Protein AF-A0A9N9IPM9-F1 (afdb_monomer_lite)

Foldseek 3Di:
DDDDDDDDDDPDDDDDPPPPPPVVVVVCVVVDDPVNVVVVVVVQVVVQVVVVVVVVVVDPDDDDDQPQDPLLPPPVVLVVVLVVLQVVCVVAVFWDKAWDDDEPVPRRPHTDITTGRDPVLVPDDDDCPVCVVQCVVDPVQQKGWDADPVRDIDIGGRDPPFDPSGVSSCSVPDDPVSSSVRSNVVSVVSVVVRVVVVVDDD

Structure (mmCIF, N/CA/C/O backbone):
data_AF-A0A9N9IPM9-F1
#
_entry.id   AF-A0A9N9IPM9-F1
#
loop_
_atom_site.group_PDB
_atom_site.id
_atom_site.type_symbol
_atom_site.label_atom_id
_atom_site.label_alt_id
_atom_site.label_comp_id
_atom_site.label_asym_id
_atom_site.label_entity_id
_atom_site.label_seq_id
_atom_site.pdbx_PDB_ins_code
_atom_site.Cartn_x
_atom_site.Cartn_y
_atom_site.Cartn_z
_atom_site.occupancy
_atom_site.B_iso_or_equiv
_atom_site.auth_seq_id
_atom_site.auth_comp_id
_atom_site.auth_asym_id
_atom_site.auth_atom_id
_atom_site.pdbx_PDB_model_num
ATOM 1 N N . GLU A 1 1 ? 3.459 -42.873 -63.080 1.00 35.88 1 GLU A N 1
ATOM 2 C CA . GLU A 1 1 ? 4.607 -43.615 -62.518 1.00 35.88 1 GLU A CA 1
ATOM 3 C C . GLU A 1 1 ? 5.281 -42.773 -61.437 1.00 35.88 1 GLU A C 1
ATOM 5 O O . GLU A 1 1 ? 5.552 -41.617 -61.714 1.00 35.88 1 GLU A O 1
ATOM 10 N N . LYS A 1 2 ? 5.462 -43.373 -60.244 1.00 37.53 2 LYS A N 1
ATOM 11 C CA . LYS A 1 2 ? 6.392 -43.099 -59.112 1.00 37.53 2 LYS A CA 1
ATOM 12 C C . LYS A 1 2 ? 6.557 -41.647 -58.604 1.00 37.53 2 LYS A C 1
ATOM 14 O O . LYS A 1 2 ? 7.006 -40.780 -59.331 1.00 37.53 2 LYS A O 1
ATOM 19 N N . LEU A 1 3 ? 6.096 -41.310 -57.390 1.00 32.12 3 LEU A N 1
ATOM 20 C CA . LEU A 1 3 ? 6.590 -41.641 -56.027 1.00 32.12 3 LEU A CA 1
ATOM 21 C C . LEU A 1 3 ? 7.870 -40.893 -55.610 1.00 32.12 3 LEU A C 1
ATOM 23 O O . LEU A 1 3 ? 8.921 -41.071 -56.214 1.00 32.12 3 LEU A O 1
ATOM 27 N N . GLY A 1 4 ? 7.761 -40.163 -54.495 1.00 29.08 4 GLY A N 1
ATOM 28 C CA . GLY A 1 4 ? 8.867 -39.568 -53.743 1.00 29.08 4 GLY A CA 1
ATOM 29 C C . GLY A 1 4 ? 8.379 -38.880 -52.464 1.00 29.08 4 GLY A C 1
ATOM 30 O O . GLY A 1 4 ? 8.384 -37.659 -52.386 1.00 29.08 4 GLY A O 1
ATOM 31 N N . PHE A 1 5 ? 7.904 -39.670 -51.493 1.00 31.02 5 PHE A N 1
ATOM 32 C CA . PHE A 1 5 ? 7.655 -39.239 -50.113 1.00 31.02 5 PHE A CA 1
ATOM 33 C C . PHE A 1 5 ? 8.997 -39.021 -49.399 1.00 31.02 5 PHE A C 1
ATOM 35 O O . PHE A 1 5 ? 9.809 -39.943 -49.337 1.00 31.02 5 PHE A O 1
ATOM 42 N N . GLY A 1 6 ? 9.207 -37.827 -48.846 1.00 29.69 6 GLY A N 1
ATOM 43 C CA . GLY A 1 6 ? 10.252 -37.532 -47.867 1.00 29.69 6 GLY A CA 1
ATOM 44 C C . GLY A 1 6 ? 9.594 -37.206 -46.532 1.00 29.69 6 GLY A C 1
ATOM 45 O O . GLY A 1 6 ? 9.012 -36.141 -46.369 1.00 29.69 6 GLY A O 1
ATOM 46 N N . SER A 1 7 ? 9.626 -38.174 -45.624 1.00 31.80 7 SER A N 1
ATOM 47 C CA . SER A 1 7 ? 9.156 -38.109 -44.242 1.00 31.80 7 SER A CA 1
ATOM 48 C C . SER A 1 7 ? 10.145 -37.337 -43.370 1.00 31.80 7 SER A C 1
ATOM 50 O O . SER A 1 7 ? 11.290 -37.769 -43.236 1.00 31.80 7 SER A O 1
ATOM 52 N N . GLU A 1 8 ? 9.702 -36.259 -42.727 1.00 32.53 8 GLU A N 1
ATOM 53 C CA . GLU A 1 8 ? 10.414 -35.659 -41.598 1.00 32.53 8 GLU A CA 1
ATOM 54 C C . GLU A 1 8 ? 9.662 -36.012 -40.311 1.00 32.53 8 GLU A C 1
ATOM 56 O O . GLU A 1 8 ? 8.503 -35.645 -40.112 1.00 32.53 8 GLU A O 1
ATOM 61 N N . ASN A 1 9 ? 10.318 -36.827 -39.486 1.00 30.70 9 ASN A N 1
ATOM 62 C CA . ASN A 1 9 ? 9.827 -37.299 -38.201 1.00 30.70 9 ASN A CA 1
ATOM 63 C C . ASN A 1 9 ? 9.677 -36.117 -37.236 1.00 30.70 9 ASN A C 1
ATOM 65 O O . ASN A 1 9 ? 10.665 -35.477 -36.881 1.00 30.70 9 ASN A O 1
ATOM 69 N N . GLN A 1 10 ? 8.452 -35.870 -36.770 1.00 30.69 10 GLN A N 1
ATOM 70 C CA . GLN A 1 10 ? 8.227 -35.106 -35.549 1.00 30.69 10 GLN A CA 1
ATOM 71 C C . GLN A 1 10 ? 8.523 -36.015 -34.358 1.00 30.69 10 GLN A C 1
ATOM 73 O O . GLN A 1 10 ? 7.829 -36.999 -34.113 1.00 30.69 10 GLN A O 1
ATOM 78 N N . GLU A 1 11 ? 9.590 -35.697 -33.638 1.00 31.12 11 GLU A N 1
ATOM 79 C CA . GLU A 1 11 ? 9.905 -36.301 -32.352 1.00 31.12 11 GLU A CA 1
ATOM 80 C C . GLU A 1 11 ? 8.969 -35.681 -31.299 1.00 31.12 11 GLU A C 1
ATOM 82 O O . GLU A 1 11 ? 9.218 -34.594 -30.772 1.00 31.12 11 GLU A O 1
ATOM 87 N N . GLU A 1 12 ? 7.835 -36.342 -31.043 1.00 33.81 12 GLU A N 1
ATOM 88 C CA . GLU A 1 12 ? 6.941 -36.030 -29.924 1.00 33.81 12 GLU A CA 1
ATOM 89 C C . GLU A 1 12 ? 7.706 -36.193 -28.603 1.00 33.81 12 GLU A C 1
ATOM 91 O O . GLU A 1 12 ? 7.951 -37.301 -28.121 1.00 33.81 12 GLU A O 1
ATOM 96 N N . LYS A 1 13 ? 8.076 -35.069 -27.981 1.00 33.22 13 LYS A N 1
ATOM 97 C CA . LYS A 1 13 ? 8.445 -35.056 -26.563 1.00 33.22 13 LYS A CA 1
ATOM 98 C C . LYS A 1 13 ? 7.170 -35.152 -25.716 1.00 33.22 13 LYS A C 1
ATOM 100 O O . LYS A 1 13 ? 6.208 -34.438 -25.996 1.00 33.22 13 LYS A O 1
ATOM 105 N N . PRO A 1 14 ? 7.150 -35.984 -24.660 1.00 30.16 14 PRO A N 1
ATOM 106 C CA . PRO A 1 14 ? 5.953 -36.203 -23.864 1.00 30.16 14 PRO A CA 1
ATOM 107 C C . PRO A 1 14 ? 5.589 -34.932 -23.088 1.00 30.16 14 PRO A C 1
ATOM 109 O O . PRO A 1 14 ? 6.370 -34.445 -22.268 1.00 30.16 14 PRO A O 1
ATOM 112 N N . VAL A 1 15 ? 4.384 -34.417 -23.336 1.00 33.56 15 VAL A N 1
ATOM 113 C CA . VAL A 1 15 ? 3.738 -33.380 -22.523 1.00 33.56 15 VAL A CA 1
ATOM 114 C C . VAL A 1 15 ? 3.563 -33.941 -21.111 1.00 33.56 15 VAL A C 1
ATOM 116 O O . VAL A 1 15 ? 2.794 -34.881 -20.894 1.00 33.56 15 VAL A O 1
ATOM 119 N N . LYS A 1 16 ? 4.316 -33.401 -20.145 1.00 37.31 16 LYS A N 1
ATOM 120 C CA . LYS A 1 16 ? 4.120 -33.718 -18.728 1.00 37.31 16 LYS A CA 1
ATOM 121 C C . LYS A 1 16 ? 2.741 -33.217 -18.303 1.00 37.31 16 LYS A C 1
ATOM 123 O O . LYS A 1 16 ? 2.392 -32.063 -18.517 1.00 37.31 16 LYS A O 1
ATOM 128 N N . LYS A 1 17 ? 1.966 -34.118 -17.708 1.00 38.59 17 LYS A N 1
ATOM 129 C CA . LYS A 1 17 ? 0.569 -33.964 -17.279 1.00 38.59 17 LYS A CA 1
ATOM 130 C C . LYS A 1 17 ? 0.369 -33.071 -16.037 1.00 38.59 17 LYS A C 1
ATOM 132 O O . LYS A 1 17 ? -0.634 -33.232 -15.354 1.00 38.59 17 LYS A O 1
ATOM 137 N N . ASP A 1 18 ? 1.266 -32.126 -15.766 1.00 38.25 18 ASP A N 1
ATOM 138 C CA . ASP A 1 18 ? 1.235 -31.342 -14.519 1.00 38.25 18 ASP 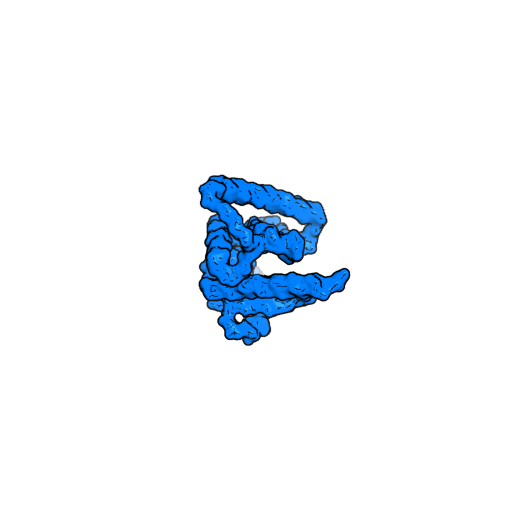A CA 1
ATOM 139 C C . ASP A 1 18 ? 0.740 -29.890 -14.713 1.00 38.25 18 ASP A C 1
ATOM 141 O O . ASP A 1 18 ? 0.552 -29.166 -13.742 1.00 38.25 18 ASP A O 1
ATOM 145 N N . ASP A 1 19 ? 0.438 -29.478 -15.950 1.00 36.31 19 ASP A N 1
ATOM 146 C CA . ASP A 1 19 ? 0.116 -28.085 -16.324 1.00 36.31 19 ASP A CA 1
ATOM 147 C C . ASP A 1 19 ? -1.364 -27.664 -16.157 1.00 36.31 19 ASP A C 1
ATOM 149 O O . ASP A 1 19 ? -1.792 -26.650 -16.710 1.00 36.31 19 ASP A O 1
ATOM 153 N N . ILE A 1 20 ? -2.190 -28.414 -15.417 1.00 34.62 20 ILE A N 1
ATOM 154 C CA . ILE A 1 20 ? -3.642 -28.120 -15.329 1.00 34.62 20 ILE A CA 1
ATOM 155 C C . ILE A 1 20 ? -4.128 -27.811 -13.899 1.00 34.62 20 ILE A C 1
ATOM 157 O O . ILE A 1 20 ? -5.238 -27.315 -13.729 1.00 34.62 20 ILE A O 1
ATOM 161 N N . THR A 1 21 ? -3.310 -27.978 -12.859 1.00 38.69 21 THR A N 1
ATOM 162 C CA . THR A 1 21 ? -3.811 -27.904 -11.468 1.00 38.69 21 THR A CA 1
ATOM 163 C C . THR A 1 21 ? -3.724 -26.515 -10.812 1.00 38.69 21 THR A C 1
ATOM 165 O O . THR A 1 21 ? -4.496 -26.218 -9.907 1.00 38.69 21 THR A O 1
ATOM 168 N N . GLU A 1 22 ? -2.846 -25.617 -11.267 1.00 45.53 22 GLU A N 1
ATOM 169 C CA . GLU A 1 22 ? -2.567 -24.344 -10.560 1.00 45.53 22 GLU A CA 1
ATOM 170 C C . GLU A 1 22 ? -3.542 -23.201 -10.900 1.00 45.53 22 GLU A C 1
ATOM 172 O O . GLU A 1 22 ? -3.744 -22.271 -10.117 1.00 45.53 22 GLU A O 1
ATOM 177 N N . ASN A 1 23 ? -4.224 -23.294 -12.045 1.00 37.66 23 ASN A N 1
ATOM 178 C CA . ASN A 1 23 ? -5.243 -22.321 -12.455 1.00 37.66 23 ASN A CA 1
ATOM 179 C C . ASN A 1 23 ? -6.564 -22.477 -11.666 1.00 37.66 23 ASN A C 1
ATOM 181 O O . ASN A 1 23 ? -7.455 -21.629 -11.766 1.00 37.66 23 ASN A O 1
ATOM 185 N N . GLU A 1 24 ? -6.692 -23.547 -10.872 1.00 39.31 24 GLU A N 1
ATOM 186 C CA . GLU A 1 24 ? -7.796 -23.734 -9.929 1.00 39.31 24 GLU A CA 1
ATOM 187 C C . GLU A 1 24 ? -7.543 -23.050 -8.578 1.00 39.31 24 GLU A C 1
ATOM 189 O O . GLU A 1 24 ? -8.487 -22.530 -7.989 1.00 39.31 24 GLU A O 1
ATOM 194 N N . GLU A 1 25 ? -6.299 -22.925 -8.101 1.00 43.41 25 GLU A N 1
ATOM 195 C CA . GLU A 1 25 ? -6.016 -22.324 -6.783 1.00 43.41 25 GLU A CA 1
ATOM 196 C C . GLU A 1 25 ? -6.313 -20.815 -6.722 1.00 43.41 25 GLU A C 1
ATOM 198 O O . GLU A 1 25 ? -6.831 -20.314 -5.719 1.00 43.41 25 GLU A O 1
ATOM 203 N N . LEU A 1 26 ? -6.068 -20.085 -7.816 1.00 41.56 26 LEU A N 1
ATOM 204 C CA . LEU A 1 26 ? -6.401 -18.658 -7.926 1.00 41.56 26 LEU A CA 1
ATOM 205 C C . LEU A 1 26 ? -7.913 -18.414 -8.067 1.00 41.56 26 LEU A C 1
ATOM 207 O O . LEU A 1 26 ? -8.419 -17.413 -7.556 1.00 41.56 26 LEU A O 1
ATOM 211 N N . LYS A 1 27 ? -8.652 -19.344 -8.690 1.00 36.88 27 LYS A N 1
ATOM 212 C CA . LYS A 1 27 ? -10.127 -19.336 -8.705 1.00 36.88 27 LYS A CA 1
ATOM 213 C C . LYS A 1 27 ? -10.710 -19.751 -7.348 1.00 36.88 27 LYS A C 1
ATOM 215 O O . LYS A 1 27 ? -11.743 -19.230 -6.929 1.00 36.88 27 LYS A O 1
ATOM 220 N N . ASN A 1 28 ? -10.019 -20.613 -6.607 1.00 42.72 28 ASN A N 1
ATOM 221 C CA . ASN A 1 28 ? -10.477 -21.117 -5.315 1.00 42.72 28 ASN A CA 1
ATOM 222 C C . ASN A 1 28 ? -10.441 -20.075 -4.193 1.00 42.72 28 ASN A C 1
ATOM 224 O O . ASN A 1 28 ? -11.244 -20.189 -3.275 1.00 42.72 28 ASN A O 1
ATOM 228 N N . ASN A 1 29 ? -9.636 -19.008 -4.270 1.00 43.16 29 ASN A N 1
ATOM 229 C CA . ASN A 1 29 ? -9.659 -17.946 -3.248 1.00 43.16 29 ASN A CA 1
ATOM 230 C C . ASN A 1 29 ? -10.967 -17.131 -3.215 1.00 43.16 29 ASN A C 1
ATOM 232 O O . ASN A 1 29 ? -11.312 -16.587 -2.168 1.00 43.16 29 ASN A O 1
ATOM 236 N N . GLN A 1 30 ? -11.726 -17.087 -4.315 1.00 44.25 30 GLN A N 1
ATOM 237 C CA . GLN A 1 30 ? -13.079 -16.509 -4.347 1.00 44.25 30 GLN A CA 1
ATOM 238 C C . GLN A 1 30 ? -14.174 -17.535 -3.989 1.00 44.25 30 GLN A C 1
ATOM 240 O O . GLN A 1 30 ? -15.340 -17.167 -3.858 1.00 44.25 30 GLN A O 1
ATOM 245 N N . THR A 1 31 ? -13.799 -18.804 -3.781 1.00 42.00 31 THR A N 1
ATOM 246 C CA . THR A 1 31 ? -14.714 -19.953 -3.648 1.00 42.00 31 THR A CA 1
ATOM 247 C C . THR A 1 31 ? -14.454 -20.779 -2.379 1.00 42.00 31 THR A C 1
ATOM 249 O O . THR A 1 31 ? -14.887 -21.923 -2.283 1.00 42.00 31 THR A O 1
ATOM 252 N N . LEU A 1 32 ? -13.752 -20.222 -1.384 1.00 50.34 32 LEU A N 1
ATOM 253 C CA . LEU A 1 32 ? -13.444 -20.943 -0.146 1.00 50.34 32 LEU A CA 1
ATOM 254 C C . LEU A 1 32 ? -14.702 -21.165 0.695 1.00 50.34 32 LEU A C 1
ATOM 256 O O . LEU A 1 32 ? -15.414 -20.219 1.081 1.00 50.34 32 LEU A O 1
ATOM 260 N N . THR A 1 33 ? -14.917 -22.419 1.072 1.00 66.00 33 THR A N 1
ATOM 261 C CA . THR A 1 33 ? -15.913 -22.786 2.075 1.00 66.00 33 THR A CA 1
ATOM 262 C C . THR A 1 33 ? -15.566 -22.149 3.425 1.00 66.00 33 THR A C 1
ATOM 264 O O . THR A 1 33 ? -14.419 -21.780 3.703 1.00 66.00 33 THR A O 1
ATOM 267 N N . SER A 1 34 ? -16.565 -21.988 4.294 1.00 49.38 34 SER A N 1
ATOM 268 C CA . SER A 1 34 ? -16.356 -21.399 5.624 1.00 49.38 34 SER A CA 1
ATOM 269 C C . SER A 1 34 ? -15.316 -22.168 6.453 1.00 49.38 34 SER A C 1
ATOM 271 O O . SER A 1 34 ? -14.564 -21.544 7.199 1.00 49.38 34 SER A O 1
ATOM 273 N N . SER A 1 35 ? -15.211 -23.492 6.276 1.00 50.94 35 SER A N 1
ATOM 274 C CA . SER A 1 35 ? -14.221 -24.314 6.982 1.00 50.94 35 SER A CA 1
ATOM 275 C C . SER A 1 35 ? -12.797 -24.074 6.489 1.00 50.94 35 SER A C 1
ATOM 277 O O . SER A 1 35 ? -11.888 -23.973 7.303 1.00 50.94 35 SER A O 1
ATOM 279 N N . GLU A 1 36 ? -12.582 -23.914 5.182 1.00 56.00 36 GLU A N 1
ATOM 280 C CA . GLU A 1 36 ? -11.245 -23.643 4.631 1.00 56.00 36 GLU A CA 1
ATOM 281 C C . GLU A 1 36 ? -10.747 -22.251 5.026 1.00 56.00 36 GLU A C 1
ATOM 283 O O . GLU A 1 36 ? -9.567 -22.073 5.337 1.00 56.00 36 GLU A O 1
ATOM 288 N N . ARG A 1 37 ? -11.657 -21.270 5.098 1.00 54.50 37 ARG A N 1
ATOM 289 C CA . ARG A 1 37 ? -11.356 -19.951 5.673 1.00 54.50 37 ARG A CA 1
ATOM 290 C C . ARG A 1 37 ? -10.955 -20.059 7.142 1.00 54.50 37 ARG A C 1
ATOM 292 O O . ARG A 1 37 ? -9.960 -19.459 7.533 1.00 54.50 37 ARG A O 1
ATOM 299 N N . GLN A 1 38 ? -11.663 -20.857 7.940 1.00 49.75 38 GLN A N 1
ATOM 300 C CA . GLN A 1 38 ? -11.318 -21.087 9.348 1.00 49.75 38 GLN A CA 1
ATOM 301 C C . GLN A 1 38 ? -9.973 -21.792 9.529 1.00 49.75 38 GLN A C 1
ATOM 303 O O . GLN A 1 38 ? -9.184 -21.369 10.369 1.00 49.75 38 GLN A O 1
ATOM 308 N N . THR A 1 39 ? -9.668 -22.809 8.725 1.00 56.47 39 THR A N 1
ATOM 309 C CA . THR A 1 39 ? -8.365 -23.486 8.777 1.00 56.47 39 THR A CA 1
ATOM 310 C C . THR A 1 39 ? -7.226 -22.529 8.441 1.00 56.47 39 THR A C 1
ATOM 312 O O . THR A 1 39 ? -6.201 -22.530 9.120 1.00 56.47 39 THR A O 1
ATOM 315 N N . ARG A 1 40 ? -7.410 -21.660 7.442 1.00 61.56 40 ARG A N 1
ATOM 316 C CA . ARG A 1 40 ? -6.410 -20.643 7.088 1.00 61.56 40 ARG A CA 1
ATOM 317 C C . ARG A 1 40 ? -6.254 -19.575 8.168 1.00 61.56 40 ARG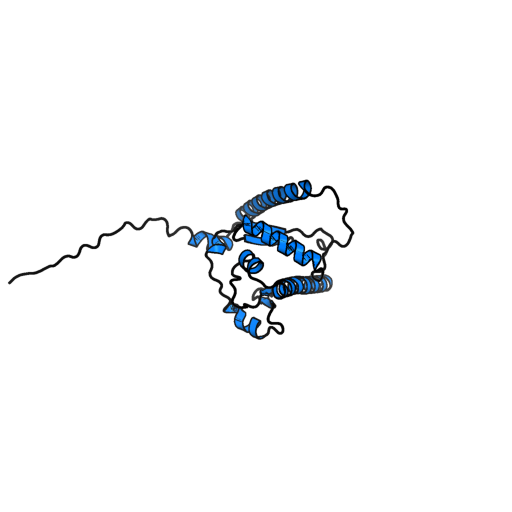 A C 1
ATOM 319 O O . ARG A 1 40 ? -5.126 -19.235 8.506 1.00 61.56 40 ARG A O 1
ATOM 326 N N . LEU A 1 41 ? -7.352 -19.108 8.764 1.00 50.56 41 LEU A N 1
ATOM 327 C CA . LEU A 1 41 ? -7.307 -18.199 9.916 1.00 50.56 41 LEU A CA 1
ATOM 328 C C . LEU A 1 41 ? -6.557 -18.828 11.095 1.00 50.56 41 LEU A C 1
ATOM 330 O O . LEU A 1 41 ? -5.732 -18.170 11.717 1.00 50.56 41 LEU A O 1
ATOM 334 N N . GLN A 1 42 ? -6.775 -20.117 11.359 1.00 54.53 42 GLN A N 1
ATOM 335 C CA . GLN A 1 42 ? -6.090 -20.837 12.429 1.00 54.53 42 GLN A CA 1
ATOM 336 C C . GLN A 1 42 ? -4.588 -20.997 12.155 1.00 54.53 42 GLN A C 1
ATOM 338 O O . GLN A 1 42 ? -3.773 -20.812 13.056 1.00 54.53 42 GLN A O 1
ATOM 343 N N . GLN A 1 43 ? -4.203 -21.283 10.909 1.00 52.47 43 GLN A N 1
ATOM 344 C CA . GLN A 1 43 ? -2.796 -21.322 10.498 1.00 52.47 43 GLN A CA 1
ATOM 345 C C . GLN A 1 43 ? -2.130 -19.942 10.582 1.00 52.47 43 GLN A C 1
ATOM 347 O O . GLN A 1 43 ? -0.969 -19.843 10.975 1.00 52.47 43 GLN A O 1
ATOM 352 N N . ASN A 1 44 ? -2.853 -18.873 10.242 1.00 51.09 44 ASN A N 1
ATOM 353 C CA . ASN A 1 44 ? -2.359 -17.504 10.374 1.00 51.09 44 ASN A CA 1
ATOM 354 C C . ASN A 1 44 ? -2.214 -17.100 11.847 1.00 51.09 44 ASN A C 1
ATOM 356 O O . ASN A 1 44 ? -1.207 -16.496 12.203 1.00 51.09 44 ASN A O 1
ATOM 360 N N . GLN A 1 45 ? -3.140 -17.518 12.714 1.00 53.09 45 GLN A N 1
ATOM 361 C CA . GLN A 1 45 ? -3.033 -17.309 14.159 1.00 53.09 45 GLN A CA 1
ATOM 362 C C . GLN A 1 45 ? -1.793 -18.004 14.739 1.00 53.09 45 GLN A C 1
ATOM 364 O O . GLN A 1 45 ? -1.029 -17.396 15.475 1.00 53.09 45 GLN A O 1
ATOM 369 N N . GLN A 1 46 ? -1.515 -19.245 14.332 1.00 56.62 46 GLN A N 1
ATOM 370 C CA . GLN A 1 46 ? -0.309 -19.955 14.777 1.00 56.62 46 GLN A CA 1
ATOM 371 C C . GLN A 1 46 ? 0.992 -19.267 14.341 1.00 56.62 46 GLN A C 1
ATOM 373 O O . GLN A 1 46 ? 2.003 -19.367 15.036 1.00 56.62 46 GLN A O 1
ATOM 378 N N . LYS A 1 47 ? 0.990 -18.583 13.192 1.00 55.34 47 LYS A N 1
ATOM 379 C CA . LYS A 1 47 ? 2.137 -17.791 12.722 1.00 55.34 47 LYS A CA 1
ATOM 380 C C . LYS A 1 47 ? 2.268 -16.477 13.489 1.00 55.34 47 LYS A C 1
ATOM 382 O O . LYS A 1 47 ? 3.386 -16.083 13.802 1.00 55.34 47 LYS A O 1
ATOM 387 N N . LEU A 1 48 ? 1.148 -15.838 13.826 1.00 45.31 48 LEU A N 1
ATOM 388 C CA . LEU A 1 48 ? 1.129 -14.655 14.685 1.00 45.31 48 LEU A CA 1
ATOM 389 C C . LEU A 1 48 ? 1.728 -14.940 16.057 1.00 45.31 48 LEU A C 1
ATOM 391 O O . LEU A 1 48 ? 2.619 -14.216 16.492 1.00 45.31 48 LEU A O 1
ATOM 395 N N . ASP A 1 49 ? 1.311 -16.035 16.687 1.00 58.53 49 ASP A N 1
ATOM 396 C CA . ASP A 1 49 ? 1.802 -16.421 18.010 1.00 58.53 49 ASP A CA 1
ATOM 397 C C . ASP A 1 49 ? 3.332 -16.643 17.993 1.00 58.53 49 ASP A C 1
ATOM 399 O O . ASP A 1 49 ? 4.036 -16.309 18.949 1.00 58.53 49 ASP A O 1
ATOM 403 N N . GLN A 1 50 ? 3.876 -17.143 16.875 1.00 50.44 50 GLN A N 1
ATOM 404 C CA . GLN A 1 50 ? 5.323 -17.292 16.675 1.00 50.44 50 GLN A CA 1
ATOM 405 C C . GLN A 1 50 ? 6.035 -15.940 16.535 1.00 50.44 50 GLN A C 1
ATOM 407 O O . GLN A 1 50 ? 7.064 -15.730 17.176 1.00 50.44 50 GLN A O 1
ATOM 412 N N . ILE A 1 51 ? 5.487 -15.007 15.751 1.00 46.38 51 ILE A N 1
ATOM 413 C CA . ILE A 1 51 ? 6.049 -13.655 15.578 1.00 46.38 51 ILE A CA 1
ATOM 414 C C . ILE A 1 51 ? 6.020 -12.885 16.905 1.00 46.38 51 ILE A C 1
ATOM 416 O O . ILE A 1 51 ? 7.012 -12.272 17.297 1.00 46.38 51 ILE A O 1
ATOM 420 N N . GLN A 1 52 ? 4.920 -12.979 17.650 1.00 47.53 52 GLN A N 1
ATOM 421 C CA . GLN A 1 52 ? 4.752 -12.301 18.933 1.00 47.53 52 GLN A CA 1
ATOM 422 C C . GLN A 1 52 ? 5.680 -12.887 20.008 1.00 47.53 52 GLN A C 1
ATOM 424 O O . GLN A 1 52 ? 6.271 -12.148 20.794 1.00 47.53 52 GLN A O 1
ATOM 429 N N . SER A 1 53 ? 5.914 -14.205 19.988 1.00 47.12 53 SER A N 1
ATOM 430 C CA . SER A 1 53 ? 6.945 -14.840 20.818 1.00 47.12 53 SER A CA 1
ATOM 431 C C . SER A 1 53 ? 8.356 -14.341 20.486 1.00 47.12 53 SER A C 1
ATOM 433 O O . SER A 1 53 ? 9.184 -14.219 21.390 1.00 47.12 53 SER A O 1
ATOM 435 N N . ILE A 1 54 ? 8.650 -14.056 19.214 1.00 47.03 54 ILE A N 1
ATOM 436 C CA . ILE A 1 54 ? 9.941 -13.494 18.795 1.00 47.03 54 ILE A CA 1
ATOM 437 C C . ILE A 1 54 ? 10.076 -12.048 19.289 1.00 47.03 54 ILE A C 1
ATOM 439 O O . ILE A 1 54 ? 11.133 -11.682 19.806 1.00 47.03 54 ILE A O 1
ATOM 443 N N . PHE A 1 55 ? 9.013 -11.249 19.196 1.00 42.31 55 PHE A N 1
ATOM 444 C CA . PHE A 1 55 ? 9.000 -9.853 19.639 1.00 42.31 55 PHE A CA 1
ATOM 445 C C . PHE A 1 55 ? 9.163 -9.722 21.164 1.00 42.31 55 PHE A C 1
ATOM 447 O O . PHE A 1 55 ? 10.069 -9.038 21.639 1.00 42.31 55 PHE A O 1
ATOM 454 N N . ASN A 1 56 ? 8.405 -10.504 21.937 1.00 47.22 56 ASN A N 1
ATOM 455 C CA . ASN A 1 56 ? 8.488 -10.532 23.403 1.00 47.22 56 ASN A CA 1
ATOM 456 C C . ASN A 1 56 ? 9.847 -11.032 23.923 1.00 47.22 56 ASN A C 1
ATOM 458 O O . ASN A 1 56 ? 10.237 -10.715 25.043 1.00 47.22 56 ASN A O 1
ATOM 462 N N . SER A 1 57 ? 10.591 -11.800 23.118 1.00 44.91 57 SER A N 1
ATOM 463 C CA . SER A 1 57 ? 11.951 -12.222 23.477 1.00 44.91 57 SER A CA 1
ATOM 464 C C . SER A 1 57 ? 12.999 -11.110 23.317 1.00 44.91 57 SER A C 1
ATOM 466 O O . SER A 1 57 ? 14.088 -11.217 23.880 1.00 44.91 57 SER A O 1
ATOM 468 N N . LYS A 1 58 ? 12.682 -10.044 22.566 1.00 49.09 58 LYS A N 1
ATOM 469 C CA . LYS A 1 58 ? 13.581 -8.913 22.282 1.00 49.09 58 LYS A CA 1
ATOM 470 C C . LYS A 1 58 ? 13.269 -7.662 23.109 1.00 49.09 58 LYS A C 1
ATOM 472 O O . LYS A 1 58 ? 14.175 -6.859 23.316 1.00 49.09 58 LYS A O 1
ATOM 477 N N . ASP A 1 59 ? 12.055 -7.535 23.643 1.00 44.09 59 ASP A N 1
ATOM 478 C CA . ASP A 1 59 ? 11.642 -6.413 24.491 1.00 44.09 59 ASP A CA 1
ATOM 479 C C . ASP A 1 59 ? 11.785 -6.727 25.987 1.00 44.09 59 ASP A C 1
ATOM 481 O O . ASP A 1 59 ? 10.831 -6.939 26.734 1.00 44.09 59 ASP A O 1
ATOM 485 N N . THR A 1 60 ? 13.027 -6.716 26.468 1.00 43.19 60 THR A N 1
ATOM 486 C CA . THR A 1 60 ? 13.265 -6.283 27.848 1.00 43.19 60 THR A CA 1
ATOM 487 C C . THR A 1 60 ? 13.766 -4.848 27.765 1.00 43.19 60 THR A C 1
ATOM 489 O O . THR A 1 60 ? 14.920 -4.624 27.415 1.00 43.19 60 THR A O 1
ATOM 492 N N . GLN A 1 61 ? 12.886 -3.912 28.134 1.00 43.16 61 GLN A N 1
ATOM 493 C CA . GLN A 1 61 ? 13.093 -2.467 28.327 1.00 43.16 61 GLN A CA 1
ATOM 494 C C . GLN A 1 61 ? 12.574 -1.522 27.228 1.00 43.16 61 GLN A C 1
ATOM 496 O O . GLN A 1 61 ? 13.357 -0.824 26.585 1.00 43.16 61 GLN A O 1
ATOM 501 N N . GLN A 1 62 ? 11.249 -1.345 27.173 1.00 37.44 62 GLN A N 1
ATOM 502 C CA . GLN A 1 62 ? 10.631 -0.009 27.165 1.00 37.44 62 GLN A CA 1
ATOM 503 C C . GLN A 1 62 ? 9.134 -0.067 27.517 1.00 37.44 62 GLN A C 1
ATOM 505 O O . GLN A 1 62 ? 8.422 -0.975 27.108 1.00 37.44 62 GLN A O 1
ATOM 510 N N . GLN A 1 63 ? 8.675 0.875 28.352 1.00 33.56 63 GLN A N 1
ATOM 511 C CA . GLN A 1 63 ? 7.277 0.985 28.790 1.00 33.56 63 GLN A CA 1
ATOM 512 C C . GLN A 1 63 ? 6.414 1.754 27.775 1.00 33.56 63 GLN A C 1
ATOM 514 O O . GLN A 1 63 ? 6.915 2.703 27.168 1.00 33.56 63 GLN A O 1
ATOM 519 N N . PRO A 1 64 ? 5.114 1.422 27.643 1.00 40.16 64 PRO A N 1
ATOM 520 C CA . PRO A 1 64 ? 4.230 2.042 26.666 1.00 40.16 64 PRO A CA 1
ATOM 521 C C . PRO A 1 64 ? 3.705 3.389 27.179 1.00 40.16 64 PRO A C 1
ATOM 523 O O . PRO A 1 64 ? 3.040 3.476 28.213 1.00 40.16 64 PRO A O 1
ATOM 526 N N . THR A 1 65 ? 3.987 4.467 26.450 1.00 37.56 65 THR A N 1
ATOM 527 C CA . THR A 1 65 ? 3.298 5.747 26.642 1.00 37.56 65 THR A CA 1
ATOM 528 C C . THR A 1 65 ? 1.981 5.724 25.877 1.00 37.56 65 THR A C 1
ATOM 530 O O . THR A 1 65 ? 1.989 5.672 24.650 1.00 37.56 65 THR A O 1
ATOM 533 N N . ASN A 1 66 ? 0.873 5.784 26.618 1.00 34.84 66 ASN A N 1
ATOM 534 C CA . ASN A 1 66 ? -0.504 5.885 26.131 1.00 34.84 66 ASN A CA 1
ATOM 535 C C . ASN A 1 66 ? -0.660 6.935 25.017 1.00 34.84 66 ASN A C 1
ATOM 537 O O . ASN A 1 66 ? -0.707 8.127 25.309 1.00 34.84 66 ASN A O 1
ATOM 541 N N . ASN A 1 67 ? -0.739 6.460 23.772 1.00 36.38 67 ASN A N 1
ATOM 542 C CA . ASN A 1 67 ? -1.334 7.077 22.579 1.00 36.38 67 ASN A CA 1
ATOM 543 C C . ASN A 1 67 ? -1.384 5.965 21.510 1.00 36.38 67 ASN A C 1
ATOM 545 O O . ASN A 1 67 ? -0.595 5.949 20.570 1.00 36.38 67 ASN A O 1
ATOM 549 N N . ASN A 1 68 ? -2.252 4.969 21.716 1.00 46.72 68 ASN A N 1
ATOM 550 C CA . ASN A 1 68 ? -2.155 3.659 21.051 1.00 46.72 68 ASN A CA 1
ATOM 551 C C . ASN A 1 68 ? -2.652 3.599 19.600 1.00 46.72 68 ASN A C 1
ATOM 553 O O . ASN A 1 68 ? -2.621 2.531 18.997 1.00 46.72 68 ASN A O 1
ATOM 557 N N . PHE A 1 69 ? -3.001 4.738 18.997 1.00 43.38 69 PHE A N 1
ATOM 558 C CA . PHE A 1 69 ? -3.024 4.846 17.546 1.00 43.38 69 PHE A CA 1
ATOM 559 C C . PHE A 1 69 ? -1.873 5.752 17.104 1.00 43.38 69 PHE A C 1
ATOM 561 O O . PHE A 1 69 ? -1.940 6.965 17.339 1.00 43.38 69 PHE A O 1
ATOM 568 N N . PRO A 1 70 ? -0.814 5.221 16.462 1.00 48.62 70 PRO A N 1
ATOM 569 C CA . PRO A 1 70 ? 0.136 6.070 15.774 1.00 48.62 70 PRO A CA 1
ATOM 570 C C . PRO A 1 70 ? -0.655 6.782 14.683 1.00 48.62 70 PRO A C 1
ATOM 572 O O . PRO A 1 70 ? -1.022 6.197 13.663 1.00 48.62 70 PRO A O 1
ATOM 575 N N . THR A 1 71 ? -0.989 8.051 14.917 1.00 47.47 71 THR A N 1
ATOM 576 C CA . THR A 1 71 ? -1.491 8.907 13.845 1.00 47.47 71 THR A CA 1
ATOM 577 C C . THR A 1 71 ? -0.512 8.739 12.697 1.00 47.47 71 THR A C 1
ATOM 579 O O . THR A 1 71 ? 0.687 8.882 12.892 1.00 47.47 71 THR A O 1
ATOM 582 N N . VAL A 1 72 ? -0.983 8.415 11.493 1.00 53.72 72 VAL A N 1
ATOM 583 C CA . VAL A 1 72 ? -0.104 8.055 10.358 1.00 53.72 72 VAL A CA 1
ATOM 584 C C . VAL A 1 72 ? 0.756 9.245 9.866 1.00 53.72 72 VAL A C 1
ATOM 586 O O . VAL A 1 72 ? 1.497 9.175 8.891 1.00 53.72 72 VAL A O 1
ATOM 589 N N . LYS A 1 73 ? 0.690 10.366 10.592 1.00 55.75 73 LYS A N 1
ATOM 590 C CA . LYS A 1 73 ? 1.588 11.522 10.545 1.00 55.75 73 LYS A CA 1
ATOM 591 C C . LYS A 1 73 ? 2.869 11.321 11.373 1.00 55.75 73 LYS A C 1
ATOM 593 O O . LYS A 1 73 ? 3.802 12.111 11.224 1.00 55.75 73 LYS A O 1
ATOM 598 N N . ASP A 1 74 ? 2.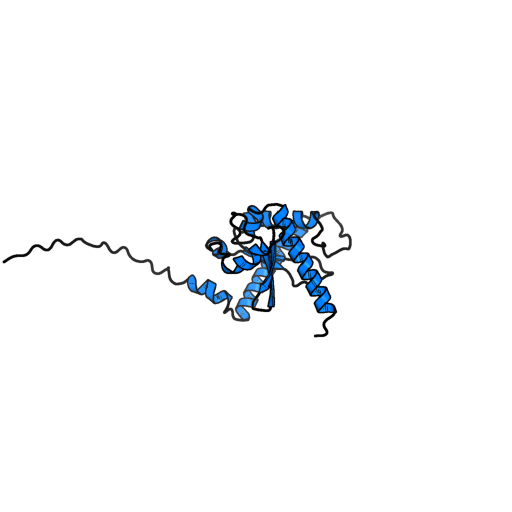939 10.288 12.210 1.00 72.00 74 ASP A N 1
ATOM 599 C CA . ASP A 1 74 ? 4.127 9.912 12.962 1.00 72.00 74 ASP A CA 1
ATOM 600 C C . ASP A 1 74 ? 5.167 9.288 12.024 1.00 72.00 74 ASP A C 1
ATOM 602 O O . ASP A 1 74 ? 5.072 8.145 11.569 1.00 72.00 74 ASP A O 1
ATOM 606 N N . LYS A 1 75 ? 6.199 10.082 11.734 1.00 74.19 75 LYS A N 1
ATOM 607 C CA . LYS A 1 75 ? 7.323 9.674 10.891 1.00 74.19 75 LYS A CA 1
ATOM 608 C C . LYS A 1 75 ? 8.102 8.502 11.489 1.00 74.19 75 LYS A C 1
ATOM 610 O O . LYS A 1 75 ? 8.696 7.745 10.723 1.00 74.19 75 LYS A O 1
ATOM 615 N N . ASN A 1 76 ? 8.112 8.351 12.815 1.00 81.94 76 ASN A N 1
ATOM 616 C CA . ASN A 1 76 ? 8.788 7.232 13.463 1.00 81.94 76 ASN A CA 1
ATOM 617 C C . ASN A 1 76 ? 8.020 5.937 13.213 1.00 81.94 76 ASN A C 1
ATOM 619 O O . ASN A 1 76 ? 8.628 4.969 12.767 1.00 81.94 76 ASN A O 1
ATOM 623 N N . PHE A 1 77 ? 6.694 5.948 13.383 1.00 84.12 77 PHE A N 1
ATOM 624 C CA . PHE A 1 77 ? 5.852 4.803 13.039 1.00 84.12 77 PHE A CA 1
ATOM 625 C C . PHE A 1 77 ? 6.031 4.373 11.578 1.00 84.12 77 PHE A C 1
ATOM 627 O O . PHE A 1 77 ? 6.333 3.213 11.316 1.00 84.12 77 PHE A O 1
ATOM 634 N N . LEU A 1 78 ? 5.913 5.303 10.622 1.00 86.75 78 LEU A N 1
ATOM 635 C CA . LEU A 1 78 ? 6.038 4.979 9.194 1.00 86.75 78 LEU A CA 1
ATOM 636 C C . LEU A 1 78 ? 7.399 4.391 8.827 1.00 86.75 78 LEU A C 1
ATOM 638 O O . LEU A 1 78 ? 7.484 3.557 7.923 1.00 86.75 78 LEU A O 1
ATOM 642 N N . ARG A 1 79 ? 8.457 4.835 9.509 1.00 88.62 79 ARG A N 1
ATOM 643 C CA . ARG A 1 79 ? 9.797 4.284 9.346 1.00 88.62 79 ARG A CA 1
ATOM 644 C C . ARG A 1 79 ? 9.880 2.871 9.919 1.00 88.62 79 ARG A C 1
ATOM 646 O O . ARG A 1 79 ? 10.251 1.970 9.179 1.00 88.62 79 ARG A O 1
ATOM 653 N N . THR A 1 80 ? 9.495 2.674 11.179 1.00 89.62 80 THR A N 1
ATOM 654 C CA . THR A 1 80 ? 9.515 1.355 11.833 1.00 89.62 80 THR A CA 1
ATOM 655 C C . THR A 1 80 ? 8.679 0.342 11.058 1.00 89.62 80 THR A C 1
ATOM 657 O O . THR A 1 80 ? 9.130 -0.767 10.800 1.00 89.62 80 THR A O 1
ATOM 660 N N . PHE A 1 81 ? 7.493 0.742 10.601 1.00 89.88 81 PHE A N 1
ATOM 661 C CA . PHE A 1 81 ? 6.625 -0.113 9.805 1.00 89.88 81 PHE A CA 1
ATOM 662 C C . PHE A 1 81 ? 7.254 -0.495 8.459 1.00 89.88 81 PHE A C 1
ATOM 664 O O . PHE A 1 81 ? 7.171 -1.649 8.038 1.00 89.88 81 PHE A O 1
ATOM 671 N N . ARG A 1 82 ? 7.936 0.448 7.793 1.00 92.38 82 ARG A N 1
ATOM 672 C CA . ARG A 1 82 ? 8.693 0.148 6.570 1.00 92.38 82 ARG A CA 1
ATOM 673 C C . ARG A 1 82 ? 9.818 -0.843 6.835 1.00 92.38 82 ARG A C 1
ATOM 675 O O . ARG A 1 82 ? 10.003 -1.768 6.048 1.00 92.38 82 ARG A O 1
ATOM 682 N N . ASP A 1 83 ? 10.566 -0.622 7.910 1.00 91.00 83 ASP A N 1
ATOM 683 C CA . ASP A 1 83 ? 11.703 -1.454 8.294 1.00 91.00 83 ASP A CA 1
ATOM 684 C C . ASP A 1 83 ? 11.241 -2.890 8.600 1.00 91.00 83 ASP A C 1
ATOM 686 O O . ASP A 1 83 ? 11.868 -3.837 8.127 1.00 91.00 83 ASP A O 1
ATOM 690 N N . GLU A 1 84 ? 10.090 -3.059 9.257 1.00 90.88 84 GLU A N 1
ATOM 691 C CA . GLU A 1 84 ? 9.496 -4.372 9.539 1.00 90.88 84 GLU A CA 1
ATOM 692 C C . GLU A 1 84 ? 9.073 -5.110 8.257 1.00 90.88 84 GLU A C 1
ATOM 694 O O . GLU A 1 84 ? 9.425 -6.273 8.045 1.00 90.88 84 GLU A O 1
ATOM 699 N N . LEU A 1 85 ? 8.385 -4.422 7.337 1.00 92.44 85 LEU A N 1
ATOM 700 C CA . LEU A 1 85 ? 7.981 -5.008 6.052 1.00 92.44 85 LEU A CA 1
ATOM 701 C C . LEU A 1 85 ? 9.183 -5.342 5.153 1.00 92.44 85 LEU A C 1
ATOM 703 O O . LEU A 1 85 ? 9.168 -6.348 4.434 1.00 92.44 85 LEU A O 1
ATOM 707 N N . ASN A 1 86 ? 10.240 -4.530 5.201 1.00 90.25 86 ASN A N 1
ATOM 708 C CA . ASN A 1 86 ? 11.506 -4.818 4.529 1.00 90.25 86 ASN A CA 1
ATOM 709 C C . ASN A 1 86 ? 12.205 -6.037 5.141 1.00 90.25 86 ASN A C 1
ATOM 711 O O . ASN A 1 86 ? 12.657 -6.906 4.397 1.00 90.25 86 ASN A O 1
ATOM 715 N N . GLY A 1 87 ? 12.257 -6.133 6.472 1.00 90.31 87 GLY A N 1
ATOM 716 C CA . GLY A 1 87 ? 12.822 -7.284 7.177 1.00 90.31 87 GLY A CA 1
ATOM 717 C C . GLY A 1 87 ? 12.116 -8.583 6.795 1.00 90.31 87 GLY A C 1
ATOM 718 O O . GLY A 1 87 ? 12.761 -9.537 6.362 1.00 90.31 87 GLY A O 1
ATOM 719 N N . ALA A 1 88 ? 10.783 -8.584 6.827 1.00 88.69 88 ALA A N 1
ATOM 720 C CA . ALA A 1 88 ? 9.978 -9.736 6.430 1.00 88.69 88 ALA A CA 1
ATOM 721 C C . ALA A 1 88 ? 10.161 -10.133 4.955 1.00 88.69 88 ALA A C 1
ATOM 723 O O . ALA A 1 88 ? 10.036 -11.305 4.602 1.00 88.69 88 ALA A O 1
ATOM 724 N N . SER A 1 89 ? 10.495 -9.176 4.083 1.00 87.44 89 SER A N 1
ATOM 725 C CA . SER A 1 89 ? 10.717 -9.433 2.654 1.00 87.44 89 SER A CA 1
ATOM 726 C C . SER A 1 89 ? 11.947 -10.303 2.369 1.00 87.44 89 SER A C 1
ATOM 728 O O . SER A 1 89 ? 12.056 -10.848 1.270 1.00 87.44 89 SER A O 1
ATOM 730 N N . ALA A 1 90 ? 12.860 -10.454 3.335 1.00 84.19 90 ALA A N 1
ATOM 731 C CA . ALA A 1 90 ? 13.981 -11.387 3.234 1.00 84.19 90 ALA A CA 1
ATOM 732 C C . ALA A 1 90 ? 13.535 -12.857 3.349 1.00 84.19 90 ALA A C 1
ATOM 734 O O . ALA A 1 90 ? 14.146 -13.733 2.738 1.00 84.19 90 ALA A O 1
ATOM 735 N N . GLU A 1 91 ? 12.463 -13.123 4.098 1.00 85.88 91 GLU A N 1
ATOM 736 C CA . GLU A 1 91 ? 11.925 -14.469 4.334 1.00 85.88 91 GLU A CA 1
ATOM 737 C C . GLU A 1 91 ? 10.736 -14.783 3.415 1.00 85.88 91 GLU A C 1
ATOM 739 O O . GLU A 1 91 ? 10.592 -15.902 2.918 1.00 85.88 91 GLU A O 1
ATOM 744 N N . PHE A 1 92 ? 9.903 -13.777 3.141 1.00 86.38 92 PHE A N 1
ATOM 745 C CA . PHE A 1 92 ? 8.703 -13.885 2.320 1.00 86.38 92 PHE A CA 1
ATOM 746 C C . PHE A 1 92 ? 8.825 -12.962 1.098 1.00 86.38 92 PHE A C 1
ATOM 748 O O . PHE A 1 92 ? 8.509 -11.774 1.183 1.00 86.38 92 PHE A O 1
ATOM 755 N N . PRO A 1 93 ? 9.260 -13.474 -0.071 1.00 86.88 93 PRO A N 1
ATOM 756 C CA . PRO A 1 93 ? 9.502 -12.639 -1.251 1.00 86.88 93 PRO A CA 1
ATOM 757 C C . PRO A 1 93 ? 8.228 -12.001 -1.826 1.00 86.88 93 PRO A C 1
ATOM 759 O O . PRO A 1 93 ? 8.314 -11.032 -2.582 1.00 86.88 93 PRO A O 1
ATOM 762 N N . ALA A 1 94 ? 7.056 -12.545 -1.485 1.00 91.56 94 ALA A N 1
ATOM 763 C CA . ALA A 1 94 ? 5.768 -11.914 -1.714 1.00 91.56 94 ALA A CA 1
ATOM 764 C C . ALA A 1 94 ? 4.739 -12.404 -0.684 1.00 91.56 94 ALA A C 1
ATOM 766 O O . ALA A 1 94 ? 4.697 -13.587 -0.345 1.00 91.56 94 ALA A O 1
ATOM 767 N N . TYR A 1 95 ? 3.901 -11.496 -0.193 1.00 90.12 95 TYR A N 1
ATOM 768 C CA . TYR A 1 95 ? 2.901 -11.785 0.831 1.00 90.12 95 TYR A CA 1
ATOM 769 C C . TYR A 1 95 ? 1.694 -10.852 0.721 1.00 90.12 95 TYR A C 1
ATOM 771 O O . TYR A 1 95 ? 1.778 -9.764 0.146 1.00 90.12 95 TYR A O 1
ATOM 779 N N . PHE A 1 96 ? 0.574 -11.283 1.296 1.00 89.81 96 PHE A N 1
ATOM 780 C CA . PHE A 1 96 ? -0.520 -10.389 1.654 1.00 89.81 96 PHE A CA 1
ATOM 781 C C . PHE A 1 96 ? -0.238 -9.761 3.015 1.00 89.81 96 PHE A C 1
ATOM 783 O O . PHE A 1 96 ? 0.336 -10.402 3.894 1.00 89.81 96 PHE A O 1
ATOM 790 N N . TRP A 1 97 ? -0.648 -8.509 3.167 1.00 92.38 97 TRP A N 1
ATOM 791 C CA . TRP A 1 97 ? -0.660 -7.804 4.438 1.00 92.38 97 TRP A CA 1
ATOM 792 C C . TRP A 1 97 ? -2.119 -7.632 4.853 1.00 92.38 97 TRP A C 1
ATOM 794 O O . TRP A 1 97 ? -2.912 -7.094 4.079 1.00 92.38 97 TRP A O 1
ATOM 804 N N . GLU A 1 98 ? -2.474 -8.111 6.041 1.00 89.25 98 GLU A N 1
ATOM 805 C CA . GLU A 1 98 ? -3.813 -7.947 6.609 1.00 89.25 98 GLU A CA 1
ATOM 806 C C . GLU A 1 98 ? -3.679 -7.367 8.016 1.00 89.25 98 GLU A C 1
ATOM 808 O O . GLU A 1 98 ? -2.793 -7.764 8.769 1.00 89.25 98 GLU A O 1
ATOM 813 N N . CYS A 1 99 ? -4.552 -6.435 8.386 1.00 86.44 99 CYS A N 1
ATOM 814 C CA . CYS A 1 99 ? -4.602 -5.875 9.733 1.00 86.44 99 CYS A CA 1
ATOM 815 C C . CYS A 1 99 ? -5.944 -6.166 10.397 1.00 86.44 99 CYS A C 1
ATOM 817 O O . CYS A 1 99 ? -6.952 -6.423 9.728 1.00 86.44 99 CYS A O 1
ATOM 819 N N . ILE A 1 100 ? -5.964 -6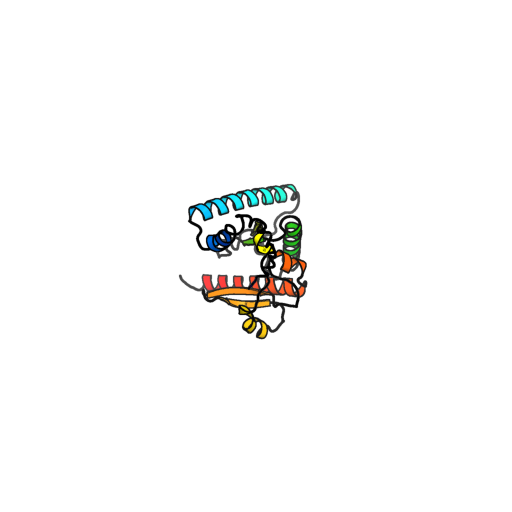.103 11.729 1.00 82.00 100 ILE A N 1
ATOM 820 C CA . ILE A 1 100 ? -7.229 -6.140 12.462 1.00 82.00 100 ILE A CA 1
ATOM 821 C C . ILE A 1 100 ? -8.078 -4.934 12.028 1.00 82.00 100 ILE A C 1
ATOM 823 O O . ILE A 1 100 ? -7.557 -3.816 11.971 1.00 82.00 100 ILE A O 1
ATOM 827 N N . PRO A 1 101 ? -9.385 -5.118 11.749 1.00 82.12 101 PRO A N 1
ATOM 828 C CA . PRO A 1 101 ? -10.258 -4.012 11.388 1.00 82.12 101 PRO A CA 1
ATOM 829 C C . PRO A 1 101 ? -10.222 -2.899 12.436 1.00 82.12 101 PRO A C 1
ATOM 831 O O . PRO A 1 101 ? -10.510 -3.121 13.617 1.00 82.12 101 PRO A O 1
ATOM 834 N N . VAL A 1 102 ? -9.905 -1.685 11.992 1.00 82.12 102 VAL A N 1
ATOM 835 C CA . VAL A 1 102 ? -9.933 -0.497 12.844 1.00 82.12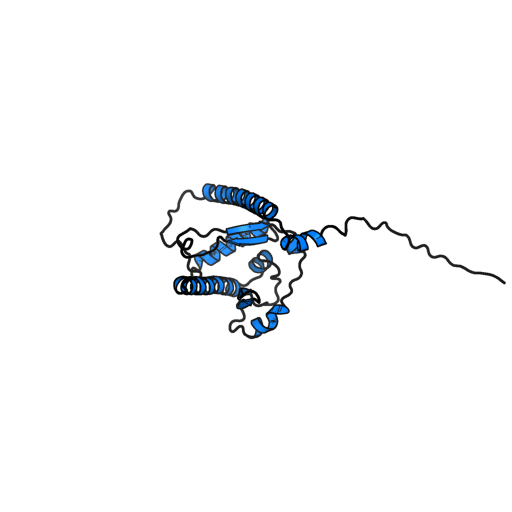 102 VAL A CA 1
ATOM 836 C C . VAL A 1 102 ? -11.371 0.007 12.938 1.00 82.12 102 VAL A C 1
ATOM 838 O O . VAL A 1 102 ? -12.053 0.221 11.938 1.00 82.12 102 VAL A O 1
ATOM 841 N N . SER A 1 103 ? -11.850 0.153 14.167 1.00 81.94 103 SER A N 1
ATOM 842 C CA . SER A 1 103 ? -13.215 0.532 14.527 1.00 81.94 103 SER A CA 1
ATOM 843 C C . SER A 1 103 ? -13.197 1.270 15.863 1.00 81.94 103 SER A C 1
ATOM 845 O O . SER A 1 103 ? -12.201 1.213 16.582 1.00 81.94 103 SER A O 1
ATOM 847 N N . SER A 1 104 ? -14.316 1.869 16.272 1.00 78.75 104 SER A N 1
ATOM 848 C CA . SER A 1 104 ? -14.441 2.474 17.608 1.00 78.75 104 SER A CA 1
ATOM 849 C C . SER A 1 104 ? -14.135 1.498 18.756 1.00 78.75 104 SER A C 1
ATOM 851 O O . SER A 1 104 ? -13.746 1.934 19.828 1.00 78.75 104 SER A O 1
ATOM 853 N N . ASN A 1 105 ? -14.264 0.183 18.536 1.00 81.06 105 ASN A N 1
ATOM 854 C CA . ASN A 1 105 ? -13.974 -0.848 19.541 1.00 81.06 105 ASN A CA 1
ATOM 855 C C . ASN A 1 105 ? -12.510 -1.321 19.538 1.00 81.06 105 ASN A C 1
ATOM 857 O O . ASN A 1 105 ? -12.100 -2.075 20.423 1.00 81.06 105 ASN A O 1
ATOM 861 N N . THR A 1 106 ? -11.743 -0.970 18.506 1.00 78.62 106 THR A N 1
ATOM 862 C CA . THR A 1 106 ? -10.362 -1.435 18.301 1.00 78.62 106 THR A CA 1
ATOM 863 C C . THR A 1 106 ? -9.357 -0.293 18.193 1.00 78.62 106 THR A C 1
ATOM 865 O O . THR A 1 106 ? -8.166 -0.566 18.213 1.00 78.62 106 THR A O 1
ATOM 868 N N . ILE A 1 107 ? -9.806 0.965 18.139 1.00 78.44 107 ILE A N 1
ATOM 869 C CA . ILE A 1 107 ? -8.943 2.145 17.988 1.00 78.44 107 ILE A CA 1
ATOM 870 C C . ILE A 1 107 ? -7.974 2.347 19.162 1.00 78.44 107 ILE A C 1
ATOM 872 O O . ILE A 1 107 ? -6.861 2.816 18.953 1.00 78.44 107 ILE A O 1
ATOM 876 N N . ASP A 1 108 ? -8.372 1.948 20.372 1.00 78.56 108 ASP A N 1
ATOM 877 C CA . ASP A 1 108 ? -7.535 2.054 21.575 1.00 78.56 108 ASP A CA 1
ATOM 878 C C . ASP A 1 108 ? -6.615 0.835 21.781 1.00 78.56 108 ASP A C 1
ATOM 880 O O . ASP A 1 108 ? -5.832 0.793 22.735 1.00 78.56 108 ASP A O 1
ATOM 884 N N . LYS A 1 109 ? -6.715 -0.183 20.914 1.00 78.38 109 LYS A N 1
ATOM 885 C CA . LYS A 1 109 ? -5.847 -1.366 20.959 1.00 78.38 109 LYS A CA 1
ATOM 886 C C . LYS A 1 109 ? -4.542 -1.099 20.222 1.00 78.38 109 LYS A C 1
ATOM 888 O O . LYS A 1 109 ? -4.476 -0.249 19.341 1.00 78.38 109 LYS A O 1
ATOM 893 N N . GLU A 1 110 ? -3.517 -1.865 20.578 1.00 79.31 110 GLU A N 1
ATOM 894 C CA . GLU A 1 110 ? -2.257 -1.866 19.840 1.00 79.31 110 GLU A CA 1
ATOM 895 C C . GLU A 1 110 ? -2.486 -2.266 18.378 1.00 79.31 110 GLU A C 1
ATOM 897 O O . GLU A 1 110 ? -3.367 -3.066 18.049 1.00 79.31 110 GLU A O 1
ATOM 902 N N . PHE A 1 111 ? -1.699 -1.667 17.488 1.00 80.00 111 PHE A N 1
ATOM 903 C CA . PHE A 1 111 ? -1.772 -1.958 16.067 1.00 80.00 111 PHE A CA 1
ATOM 904 C C . PHE A 1 111 ? -1.173 -3.335 15.772 1.00 80.00 111 PHE A C 1
ATOM 906 O O . PHE A 1 111 ? 0.015 -3.563 15.990 1.00 80.00 111 PHE A O 1
ATOM 913 N N . GLU A 1 112 ? -1.990 -4.224 15.212 1.00 83.00 112 GLU A N 1
ATOM 914 C CA . GLU A 1 112 ? -1.605 -5.592 14.873 1.00 83.00 112 GLU A CA 1
ATOM 915 C C . GLU A 1 112 ? -1.861 -5.883 13.389 1.00 83.00 112 GLU A C 1
ATOM 917 O O . GLU A 1 112 ? -2.892 -5.503 12.816 1.00 83.00 112 GLU A O 1
ATOM 922 N N . PHE A 1 113 ? -0.923 -6.597 12.765 1.00 86.56 113 PHE A N 1
ATOM 923 C CA . PHE A 1 113 ? -1.041 -7.072 11.391 1.00 86.56 113 PHE A CA 1
ATOM 924 C C . PHE A 1 113 ? -0.393 -8.444 11.210 1.00 86.56 113 PHE A C 1
ATOM 926 O O . PHE A 1 113 ? 0.450 -8.869 11.998 1.00 86.56 113 PHE A O 1
ATOM 933 N N . VAL A 1 114 ? -0.778 -9.125 10.135 1.00 88.38 114 VAL A N 1
ATOM 934 C CA . VAL A 1 114 ? -0.237 -10.421 9.729 1.00 88.38 114 VAL A CA 1
ATOM 935 C C . VAL A 1 114 ? 0.327 -10.335 8.321 1.00 88.38 114 VAL A C 1
ATOM 937 O O . VAL A 1 114 ? -0.201 -9.623 7.462 1.00 88.38 114 VAL A O 1
ATOM 940 N N . LEU A 1 115 ? 1.382 -11.109 8.073 1.00 89.56 115 LEU A N 1
ATOM 941 C CA . LEU A 1 115 ? 1.933 -11.320 6.741 1.00 89.56 115 LEU A CA 1
ATOM 942 C C . LEU A 1 115 ? 1.637 -12.749 6.297 1.00 89.56 115 LEU A C 1
ATOM 944 O O . LEU A 1 115 ? 2.087 -13.718 6.912 1.00 89.56 115 LEU A O 1
ATOM 948 N N . VAL A 1 116 ? 0.881 -12.891 5.214 1.00 88.94 116 VAL A N 1
ATOM 949 C CA . VAL A 1 116 ? 0.520 -14.196 4.657 1.00 88.94 116 VAL A CA 1
ATOM 950 C C . VAL A 1 116 ? 1.364 -14.443 3.415 1.00 88.94 116 VAL A C 1
ATOM 952 O O . VAL A 1 116 ? 1.080 -13.901 2.347 1.00 88.94 116 VAL A O 1
ATOM 955 N N . ASN A 1 117 ? 2.415 -15.255 3.557 1.00 88.25 117 ASN A N 1
ATOM 956 C CA . ASN A 1 117 ? 3.286 -15.637 2.443 1.00 88.25 117 ASN A CA 1
ATOM 957 C C . ASN A 1 117 ? 2.474 -16.180 1.256 1.00 88.25 117 ASN A C 1
ATOM 959 O O . ASN A 1 117 ? 1.609 -17.040 1.432 1.00 88.25 117 ASN A O 1
ATOM 963 N N . SER A 1 118 ? 2.784 -15.704 0.052 1.00 89.38 118 SER A N 1
ATOM 964 C CA . SER A 1 118 ? 2.112 -16.106 -1.178 1.00 89.38 118 SER A CA 1
ATOM 965 C C . SER A 1 118 ? 3.087 -16.088 -2.352 1.00 89.38 118 SER A C 1
ATOM 967 O O . SER A 1 118 ? 3.322 -15.058 -2.985 1.00 89.38 118 SER A O 1
ATOM 969 N N . GLY A 1 119 ? 3.621 -17.263 -2.695 1.00 87.00 119 GLY A N 1
ATOM 970 C CA . GLY A 1 119 ? 4.509 -17.426 -3.850 1.00 87.00 119 GLY A CA 1
ATOM 971 C C . GLY A 1 119 ? 3.849 -17.046 -5.181 1.00 87.00 119 GLY A C 1
ATOM 972 O O . GLY A 1 119 ? 4.526 -16.535 -6.071 1.00 87.00 119 GLY A O 1
ATOM 973 N N . ALA A 1 120 ? 2.525 -17.199 -5.296 1.00 88.50 120 ALA A N 1
ATOM 974 C CA . ALA A 1 120 ? 1.767 -16.851 -6.498 1.00 88.50 120 ALA A CA 1
ATOM 975 C C . ALA A 1 120 ? 1.908 -15.364 -6.884 1.00 88.50 120 ALA A C 1
ATOM 977 O O . ALA A 1 120 ? 1.980 -15.028 -8.067 1.00 88.50 120 ALA A O 1
ATOM 978 N N . LEU A 1 121 ? 2.046 -14.468 -5.897 1.00 90.44 121 LEU A N 1
ATOM 979 C CA . LEU A 1 121 ? 2.252 -13.030 -6.119 1.00 90.44 121 LEU A CA 1
ATOM 980 C C . LEU A 1 121 ? 3.628 -12.687 -6.727 1.00 90.44 121 LEU A C 1
ATOM 982 O O . LEU A 1 121 ? 3.866 -11.533 -7.091 1.00 90.44 121 LEU A O 1
ATOM 986 N N . ASN A 1 122 ? 4.550 -13.644 -6.859 1.00 89.62 122 ASN A N 1
ATOM 987 C CA . ASN A 1 122 ? 5.788 -13.426 -7.614 1.00 89.62 122 ASN A CA 1
ATOM 988 C C . ASN A 1 122 ? 5.568 -13.501 -9.125 1.00 89.62 122 ASN A C 1
ATOM 990 O O . ASN A 1 122 ? 6.251 -12.793 -9.872 1.00 89.62 122 ASN A O 1
ATOM 994 N N . ASN A 1 123 ? 4.600 -14.307 -9.560 1.00 90.62 123 ASN A N 1
ATOM 995 C CA . ASN A 1 123 ? 4.370 -14.619 -10.969 1.00 90.62 123 ASN A CA 1
ATOM 996 C C . ASN A 1 123 ? 3.343 -13.691 -11.626 1.00 90.62 123 ASN A C 1
ATOM 998 O O . ASN A 1 123 ? 3.195 -13.701 -12.847 1.00 90.62 123 ASN A O 1
ATOM 1002 N N . ILE A 1 124 ? 2.658 -12.856 -10.842 1.00 93.81 124 ILE A N 1
ATOM 1003 C CA . ILE A 1 124 ? 1.767 -11.837 -11.395 1.00 93.81 124 ILE A CA 1
ATOM 1004 C C . ILE A 1 124 ? 2.568 -10.761 -12.133 1.00 93.81 124 ILE A C 1
ATOM 1006 O O . ILE A 1 124 ? 3.699 -10.413 -11.773 1.00 93.81 124 ILE A O 1
ATOM 1010 N N . ARG A 1 125 ? 1.946 -10.205 -13.170 1.00 94.31 125 ARG A N 1
ATOM 1011 C CA . ARG A 1 125 ? 2.436 -9.025 -13.873 1.00 94.31 125 ARG A CA 1
ATOM 1012 C C . ARG A 1 125 ? 1.704 -7.806 -13.334 1.00 94.31 125 ARG A C 1
ATOM 1014 O O . ARG A 1 125 ? 0.486 -7.838 -13.200 1.00 94.31 125 ARG A O 1
ATOM 1021 N N . GLN A 1 126 ? 2.443 -6.735 -13.062 1.00 94.31 126 GLN A N 1
ATOM 1022 C CA . GLN A 1 126 ? 1.832 -5.452 -12.743 1.00 94.31 126 GLN A CA 1
ATOM 1023 C C . GLN A 1 126 ? 0.914 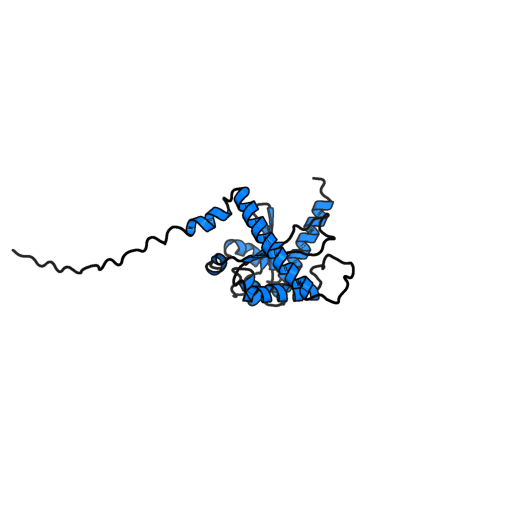-5.009 -13.885 1.00 94.31 126 GLN A C 1
ATOM 1025 O O . GLN A 1 126 ? 1.350 -4.895 -15.033 1.00 94.31 126 GLN A O 1
ATOM 1030 N N . ASP A 1 127 ? -0.333 -4.714 -13.537 1.00 93.69 127 ASP A N 1
ATOM 1031 C CA . ASP A 1 127 ? -1.314 -4.094 -14.413 1.00 93.69 127 ASP A CA 1
ATOM 1032 C C . ASP A 1 127 ? -2.084 -3.042 -13.617 1.00 93.69 127 ASP A C 1
ATOM 1034 O O . ASP A 1 127 ? -2.660 -3.316 -12.569 1.00 93.69 127 ASP A O 1
ATOM 1038 N N . TYR A 1 128 ? -2.048 -1.814 -14.115 1.00 92.94 128 TYR A N 1
ATOM 1039 C CA . TYR A 1 128 ? -2.715 -0.661 -13.522 1.00 92.94 128 TYR A CA 1
ATOM 1040 C C . TYR A 1 128 ? -3.616 0.053 -14.538 1.00 92.94 128 TYR A C 1
ATOM 1042 O O . TYR A 1 128 ? -4.043 1.185 -14.311 1.00 92.94 128 TYR A O 1
ATOM 1050 N N . SER A 1 129 ? -3.915 -0.605 -15.666 1.00 93.69 129 SER A N 1
ATOM 1051 C CA . SER A 1 129 ? -4.775 -0.088 -16.738 1.00 93.69 129 SER A CA 1
ATOM 1052 C C . SER A 1 129 ? -6.142 0.361 -16.215 1.00 93.69 129 SER A C 1
ATOM 1054 O O . SER A 1 129 ? -6.590 1.466 -16.518 1.00 93.69 129 SER A O 1
ATOM 1056 N N . SER A 1 130 ? -6.740 -0.438 -15.328 1.00 92.38 130 SER A N 1
ATOM 1057 C CA . SER A 1 130 ? -8.043 -0.164 -14.707 1.00 92.38 130 SER A CA 1
ATOM 1058 C C . SER A 1 130 ? -8.059 1.089 -13.821 1.00 92.38 130 SER A C 1
ATOM 1060 O O . SER A 1 130 ? -9.130 1.598 -13.505 1.00 92.38 130 SER A O 1
ATOM 1062 N N . PHE A 1 131 ? -6.892 1.613 -13.428 1.00 94.94 131 PHE A N 1
ATOM 1063 C CA . PHE A 1 131 ? -6.771 2.757 -12.519 1.00 94.94 131 PHE A CA 1
ATOM 1064 C C . PHE A 1 131 ? -6.232 4.032 -13.191 1.00 94.94 131 PHE A C 1
ATOM 1066 O O . PHE A 1 131 ? -6.063 5.054 -12.525 1.00 94.94 131 PHE A O 1
ATOM 1073 N N . GLN A 1 132 ? -6.003 4.017 -14.512 1.00 95.00 132 GLN A N 1
ATOM 1074 C CA . GLN A 1 132 ? -5.381 5.131 -15.244 1.00 95.00 132 GLN A CA 1
ATOM 1075 C C . GLN A 1 132 ? -6.096 6.474 -15.058 1.00 95.00 132 GLN A C 1
ATOM 1077 O O . GLN A 1 132 ? -5.441 7.495 -14.836 1.00 95.00 132 GLN A O 1
ATOM 1082 N N . GLU A 1 133 ? -7.429 6.486 -15.104 1.00 95.12 133 GLU A N 1
ATOM 1083 C CA . GLU A 1 133 ? -8.207 7.719 -14.927 1.00 95.12 133 GLU A CA 1
ATOM 1084 C C . GLU A 1 133 ? -8.087 8.303 -13.516 1.00 95.12 133 GLU A C 1
ATOM 1086 O O . GLU A 1 133 ? -8.226 9.513 -13.332 1.00 95.12 133 GLU A O 1
ATOM 1091 N N . HIS A 1 134 ? -7.804 7.470 -12.513 1.00 95.81 134 HIS A N 1
ATOM 1092 C CA . HIS A 1 134 ? -7.572 7.935 -11.149 1.00 95.81 134 HIS A CA 1
ATOM 1093 C C . HIS A 1 134 ? -6.181 8.554 -11.012 1.00 95.81 134 HIS A C 1
ATOM 1095 O O . HIS A 1 134 ? -6.050 9.615 -10.406 1.00 95.81 134 HIS A O 1
ATOM 1101 N N . PHE A 1 135 ? -5.156 7.966 -11.638 1.00 95.44 135 PHE A N 1
ATOM 1102 C CA . PHE A 1 135 ? -3.798 8.520 -11.605 1.00 95.44 135 PHE A CA 1
ATOM 1103 C C . PHE A 1 135 ? -3.698 9.888 -12.275 1.00 95.44 135 PHE A C 1
ATOM 1105 O O . PHE A 1 135 ? -3.022 10.766 -11.751 1.00 95.44 135 PHE A O 1
ATOM 1112 N N . ARG A 1 136 ? -4.421 10.112 -13.381 1.00 92.94 136 ARG A N 1
ATOM 1113 C CA . ARG A 1 136 ? -4.470 11.426 -14.053 1.00 92.94 136 ARG A CA 1
ATOM 1114 C C . ARG A 1 136 ? -5.028 12.543 -13.169 1.00 92.94 136 ARG A C 1
ATOM 1116 O O . ARG A 1 136 ? -4.770 13.709 -13.439 1.00 92.94 136 ARG A O 1
ATOM 1123 N N . LYS A 1 137 ? -5.799 12.191 -12.137 1.00 90.38 137 LYS A N 1
ATOM 1124 C CA . LYS A 1 137 ? -6.379 13.124 -11.159 1.00 90.38 137 LYS A CA 1
ATOM 1125 C C . LYS A 1 137 ? -5.502 13.299 -9.914 1.00 90.38 137 LYS A C 1
ATOM 1127 O O . LYS A 1 137 ? -5.898 14.017 -9.001 1.00 90.38 137 LYS A O 1
ATOM 1132 N N . SER A 1 138 ? -4.354 12.623 -9.837 1.00 90.44 138 SER A N 1
ATOM 1133 C CA . SER A 1 138 ? -3.409 12.802 -8.735 1.00 90.44 138 SER A CA 1
ATOM 1134 C C . SER A 1 138 ? -2.777 14.192 -8.809 1.00 90.44 138 SER A C 1
ATOM 1136 O O . SER A 1 138 ? -2.231 14.567 -9.842 1.00 90.44 138 SER A O 1
ATOM 1138 N N . ASN A 1 139 ? -2.830 14.940 -7.706 1.00 85.94 139 ASN A N 1
ATOM 1139 C CA . ASN A 1 139 ? -2.206 16.263 -7.615 1.00 85.94 139 ASN A CA 1
ATOM 1140 C C . ASN A 1 139 ? -0.706 16.184 -7.295 1.00 85.94 139 ASN A C 1
ATOM 1142 O O . ASN A 1 139 ? 0.053 17.054 -7.706 1.00 85.94 139 ASN A O 1
ATOM 1146 N N . ASP A 1 140 ? -0.291 15.164 -6.540 1.00 87.88 140 ASP A N 1
ATOM 1147 C CA . ASP A 1 140 ? 1.079 14.992 -6.044 1.00 87.88 140 ASP A CA 1
ATOM 1148 C C . ASP A 1 140 ? 1.874 13.929 -6.822 1.00 87.88 140 ASP A C 1
ATOM 1150 O O . ASP A 1 140 ? 3.096 13.865 -6.709 1.00 87.88 140 ASP A O 1
ATOM 1154 N N . GLY A 1 141 ? 1.200 13.095 -7.623 1.00 93.81 141 GLY A N 1
ATOM 1155 C CA . GLY A 1 141 ? 1.821 11.985 -8.343 1.00 93.81 141 GLY A CA 1
ATOM 1156 C C . GLY A 1 141 ? 2.344 10.871 -7.431 1.00 93.81 141 GLY A C 1
ATOM 1157 O O . GLY A 1 141 ? 3.120 10.034 -7.893 1.00 93.81 141 GLY A O 1
ATOM 1158 N N . GLN A 1 142 ? 1.947 10.845 -6.154 1.00 95.94 142 GLN A N 1
ATOM 1159 C CA . GLN A 1 142 ? 2.462 9.905 -5.157 1.00 95.94 142 GLN A CA 1
ATOM 1160 C C . GLN A 1 142 ? 1.470 8.775 -4.888 1.00 95.94 142 GLN A C 1
ATOM 1162 O O . GLN A 1 142 ? 1.791 7.602 -5.082 1.00 95.94 142 GLN A O 1
ATOM 1167 N N . ALA A 1 143 ? 0.245 9.109 -4.488 1.00 96.00 143 ALA A N 1
ATOM 1168 C CA . ALA A 1 143 ? -0.801 8.135 -4.192 1.00 96.00 143 ALA A CA 1
ATOM 1169 C C . ALA A 1 143 ? -2.183 8.702 -4.529 1.00 96.00 143 ALA A C 1
ATOM 1171 O O . ALA A 1 143 ? -2.410 9.912 -4.490 1.00 96.00 143 ALA A O 1
ATOM 1172 N N . VAL A 1 144 ? -3.142 7.826 -4.815 1.00 96.81 144 VAL A N 1
ATOM 1173 C CA . VAL A 1 144 ? -4.545 8.206 -5.034 1.00 96.81 144 VAL A CA 1
ATOM 1174 C C . VAL A 1 144 ? -5.471 7.356 -4.182 1.00 96.81 144 VAL A C 1
ATOM 1176 O O . VAL A 1 144 ? -5.157 6.215 -3.852 1.00 96.81 144 VAL A O 1
ATOM 1179 N N . SER A 1 145 ? -6.620 7.928 -3.833 1.00 95.94 145 SER A N 1
ATOM 1180 C CA . SER A 1 145 ? -7.721 7.224 -3.178 1.00 95.94 145 SER A CA 1
ATOM 1181 C C . SER A 1 145 ? -8.998 7.394 -3.988 1.00 95.94 145 SER A C 1
ATOM 1183 O O . SER A 1 145 ? -9.291 8.511 -4.422 1.00 95.94 145 SER A O 1
ATOM 1185 N N . PHE A 1 146 ? -9.767 6.328 -4.168 1.00 95.62 146 PHE A N 1
ATOM 1186 C CA . PHE A 1 146 ? -11.045 6.359 -4.880 1.00 95.62 146 PHE A CA 1
ATOM 1187 C C . PHE A 1 146 ? -11.933 5.184 -4.461 1.00 95.62 146 PHE A C 1
ATOM 1189 O O . PHE A 1 146 ? -11.443 4.184 -3.943 1.00 95.62 146 PHE A O 1
ATOM 1196 N N . SER A 1 147 ? -13.241 5.296 -4.684 1.00 94.75 147 SER A N 1
ATOM 1197 C CA . SER A 1 147 ? -14.180 4.206 -4.411 1.00 94.75 147 SER A CA 1
ATOM 1198 C C . SER A 1 147 ? -14.067 3.100 -5.460 1.00 94.75 147 SER A C 1
ATOM 1200 O O . SER A 1 147 ? -14.045 3.366 -6.662 1.00 94.75 147 SER A O 1
ATOM 1202 N N . SER A 1 148 ? -14.031 1.858 -4.996 1.00 91.69 148 SER A N 1
ATOM 1203 C CA . SER A 1 148 ? -14.242 0.662 -5.808 1.00 91.69 148 SER A CA 1
ATOM 1204 C C . SER A 1 148 ? -15.707 0.528 -6.238 1.00 91.69 148 SER A C 1
ATOM 1206 O O . SER A 1 148 ? -16.593 1.220 -5.733 1.00 91.69 148 SER A O 1
ATOM 1208 N N . PHE A 1 149 ? -15.983 -0.424 -7.133 1.00 88.38 149 PHE A N 1
ATOM 1209 C CA . PHE A 1 149 ? -17.352 -0.760 -7.536 1.00 88.38 149 PHE A CA 1
ATOM 1210 C C . PHE A 1 149 ? -18.207 -1.330 -6.392 1.00 88.38 149 PHE A C 1
ATOM 1212 O O . PHE A 1 149 ? -19.426 -1.193 -6.440 1.00 88.38 149 PHE A O 1
ATOM 1219 N N . SER A 1 150 ? -17.595 -1.946 -5.372 1.00 88.81 150 SER A N 1
ATOM 1220 C CA . SER A 1 150 ? -18.293 -2.411 -4.161 1.00 88.81 150 SER A CA 1
ATOM 1221 C C . SER A 1 150 ? -18.566 -1.287 -3.157 1.00 88.81 150 SER A C 1
ATOM 1223 O O . SER A 1 150 ? -19.305 -1.499 -2.201 1.00 88.81 150 SER A O 1
ATOM 1225 N N . GLY A 1 151 ? -18.002 -0.094 -3.373 1.00 86.19 151 GLY A N 1
ATOM 1226 C CA . GLY A 1 151 ? -18.103 1.047 -2.463 1.00 86.19 151 GLY A CA 1
ATOM 1227 C C . GLY A 1 151 ? -16.942 1.163 -1.473 1.00 86.19 151 GLY A C 1
ATOM 1228 O O . GLY A 1 151 ? -16.829 2.190 -0.808 1.00 86.19 151 GLY A O 1
ATOM 1229 N N . ASP A 1 152 ? -16.043 0.177 -1.412 1.00 89.38 152 ASP A N 1
ATOM 1230 C CA . ASP A 1 152 ? -14.844 0.242 -0.569 1.00 89.38 152 ASP A CA 1
ATOM 1231 C C . ASP A 1 152 ? -13.878 1.320 -1.068 1.00 89.38 152 ASP A C 1
ATOM 1233 O O . ASP A 1 152 ? -13.702 1.487 -2.278 1.00 89.38 152 ASP A O 1
ATOM 1237 N N . THR A 1 153 ? -13.200 2.015 -0.155 1.00 93.00 153 THR A N 1
ATOM 1238 C CA . THR A 1 153 ? -12.142 2.969 -0.512 1.00 93.00 153 THR A CA 1
ATOM 1239 C C . THR A 1 153 ? -10.855 2.221 -0.847 1.00 93.00 153 THR A C 1
ATOM 1241 O O . THR A 1 153 ? -10.247 1.598 0.020 1.00 93.00 153 THR A O 1
ATOM 1244 N N . LEU A 1 154 ? -10.407 2.331 -2.096 1.00 95.25 154 LEU A N 1
ATOM 1245 C CA . LEU A 1 154 ? -9.107 1.845 -2.544 1.00 95.25 154 LEU A CA 1
ATOM 1246 C C . LEU A 1 154 ? -8.073 2.958 -2.440 1.00 95.25 154 LEU A C 1
ATOM 1248 O O . LEU A 1 154 ? -8.346 4.104 -2.799 1.00 95.25 154 LEU A O 1
ATOM 1252 N N . ILE A 1 155 ? -6.878 2.603 -1.977 1.00 95.62 155 ILE A N 1
ATOM 1253 C CA . ILE A 1 155 ? -5.734 3.504 -1.847 1.00 95.62 155 ILE A CA 1
ATOM 1254 C C . ILE A 1 155 ? -4.557 2.824 -2.523 1.00 95.62 155 ILE A C 1
ATOM 1256 O O . ILE A 1 155 ? -4.183 1.713 -2.157 1.00 95.62 155 ILE A O 1
ATOM 1260 N N . VAL A 1 156 ? -4.010 3.468 -3.550 1.00 95.88 156 VAL A N 1
ATOM 1261 C CA . VAL A 1 156 ? -3.002 2.861 -4.425 1.00 95.88 156 VAL A CA 1
ATOM 1262 C C . VAL A 1 156 ? -1.870 3.849 -4.719 1.00 95.88 156 VAL A C 1
ATOM 1264 O O . VAL A 1 156 ? -2.132 5.050 -4.875 1.00 95.88 156 VAL A O 1
ATOM 1267 N N . PRO A 1 157 ? -0.609 3.382 -4.810 1.00 96.69 157 PRO A N 1
ATOM 1268 C CA . PRO A 1 157 ? 0.494 4.229 -5.236 1.00 96.69 157 PRO A CA 1
ATOM 1269 C C . PRO A 1 157 ? 0.346 4.563 -6.722 1.00 96.69 157 PRO A C 1
ATOM 1271 O O . PRO A 1 157 ? -0.075 3.729 -7.527 1.00 96.69 157 PRO A O 1
ATOM 1274 N N . VAL A 1 158 ? 0.703 5.788 -7.100 1.00 96.88 158 VAL A N 1
ATOM 1275 C CA . VAL A 1 158 ? 0.763 6.181 -8.511 1.00 96.88 158 VAL A CA 1
ATOM 1276 C C . VAL A 1 158 ? 1.999 5.524 -9.145 1.00 96.88 158 VAL A C 1
ATOM 1278 O O . VAL A 1 158 ? 3.096 5.654 -8.604 1.00 96.88 158 VAL A O 1
ATOM 1281 N N . PRO A 1 159 ? 1.883 4.812 -10.278 1.00 94.12 159 PRO A N 1
ATOM 1282 C CA . PRO A 1 159 ? 3.043 4.191 -10.912 1.00 94.12 159 PRO A CA 1
ATOM 1283 C C . PRO A 1 159 ? 4.105 5.226 -11.328 1.00 94.12 159 PRO A C 1
ATOM 1285 O O . PRO A 1 159 ? 3.826 6.107 -12.136 1.00 94.12 159 PRO A O 1
ATOM 1288 N N . GLN A 1 160 ? 5.337 5.083 -10.824 1.00 92.62 160 GLN A N 1
ATOM 1289 C CA . GLN A 1 160 ? 6.490 5.952 -11.139 1.00 92.62 160 GLN A CA 1
ATOM 1290 C C . GLN A 1 160 ? 7.573 5.222 -11.965 1.00 92.62 160 GLN A C 1
ATOM 1292 O O . GLN A 1 160 ? 8.752 5.555 -11.919 1.00 92.62 160 GLN A O 1
ATOM 1297 N N . GLY A 1 161 ? 7.180 4.189 -12.719 1.00 90.00 161 GLY A N 1
ATOM 1298 C CA . GLY A 1 161 ? 8.077 3.396 -13.574 1.00 90.00 161 GLY A CA 1
ATOM 1299 C C . GLY A 1 161 ? 8.730 2.182 -12.899 1.00 90.00 161 GLY A C 1
ATOM 1300 O O . GLY A 1 161 ? 9.320 1.356 -13.591 1.00 90.00 161 GLY A O 1
ATOM 1301 N N . ALA A 1 162 ? 8.585 2.032 -11.582 1.00 92.94 162 ALA A N 1
ATOM 1302 C CA . ALA A 1 162 ? 9.010 0.846 -10.840 1.00 92.94 162 ALA A CA 1
ATOM 1303 C C . ALA A 1 162 ? 7.926 -0.252 -10.777 1.00 92.94 162 ALA A C 1
ATOM 1305 O O . ALA A 1 162 ? 6.742 0.004 -11.012 1.00 92.94 162 ALA A O 1
ATOM 1306 N N . ASP A 1 163 ? 8.353 -1.477 -10.440 1.00 93.88 163 ASP A N 1
ATOM 1307 C CA . ASP A 1 163 ? 7.463 -2.618 -10.192 1.00 93.88 163 ASP A CA 1
ATOM 1308 C C . ASP A 1 163 ? 6.887 -2.556 -8.765 1.00 93.88 163 ASP A C 1
ATOM 1310 O O . ASP A 1 163 ? 7.639 -2.639 -7.793 1.00 93.88 163 ASP A O 1
ATOM 1314 N N . TYR A 1 164 ? 5.564 -2.425 -8.657 1.00 95.19 164 TYR A N 1
ATOM 1315 C CA . TYR A 1 164 ? 4.734 -2.378 -7.449 1.00 95.19 164 TYR A CA 1
ATOM 1316 C C . TYR A 1 164 ? 3.675 -3.492 -7.434 1.00 95.19 164 TYR A C 1
ATOM 1318 O O . TYR A 1 164 ? 2.659 -3.368 -6.753 1.00 95.19 164 TYR A O 1
ATOM 1326 N N . LYS A 1 165 ? 3.873 -4.584 -8.185 1.00 93.50 165 LYS A N 1
ATOM 1327 C CA . LYS A 1 165 ? 2.886 -5.677 -8.297 1.00 93.50 165 LYS A CA 1
ATOM 1328 C C . LYS A 1 165 ? 2.422 -6.282 -6.966 1.00 93.50 165 LYS A C 1
ATOM 1330 O O . LYS A 1 165 ? 1.336 -6.844 -6.902 1.00 93.50 165 LYS A O 1
ATOM 1335 N N . ASN A 1 166 ? 3.243 -6.210 -5.923 1.00 93.25 166 ASN A N 1
ATOM 1336 C CA . ASN A 1 166 ? 2.913 -6.658 -4.575 1.00 93.25 166 ASN A CA 1
ATOM 1337 C C . ASN A 1 166 ? 3.583 -5.739 -3.541 1.00 93.25 166 ASN A C 1
ATOM 1339 O O . ASN A 1 166 ? 4.456 -4.939 -3.892 1.00 93.25 166 ASN A O 1
ATOM 1343 N N . ILE A 1 167 ? 3.183 -5.856 -2.271 1.00 93.25 167 ILE A N 1
ATOM 1344 C CA . ILE A 1 167 ? 3.674 -4.975 -1.205 1.00 93.25 167 ILE A CA 1
ATOM 1345 C C . ILE A 1 167 ? 5.195 -5.076 -1.024 1.00 93.25 167 ILE A C 1
ATOM 1347 O O . ILE A 1 167 ? 5.841 -4.051 -0.877 1.00 93.25 167 ILE A O 1
ATOM 1351 N N . THR A 1 168 ? 5.798 -6.261 -1.161 1.00 93.94 168 THR A N 1
ATOM 1352 C CA . THR A 1 168 ? 7.259 -6.436 -1.111 1.00 93.94 168 THR A CA 1
ATOM 1353 C C . THR A 1 168 ? 7.965 -5.621 -2.195 1.00 93.94 168 THR A C 1
ATOM 1355 O O . THR A 1 168 ? 8.932 -4.907 -1.929 1.00 93.94 168 THR A O 1
ATOM 1358 N N . LYS A 1 169 ? 7.476 -5.694 -3.438 1.00 95.06 169 LYS A N 1
ATOM 1359 C CA . LYS A 1 169 ? 8.018 -4.926 -4.567 1.00 95.06 169 LYS A CA 1
ATOM 1360 C C . LYS A 1 169 ? 7.799 -3.430 -4.379 1.00 95.06 169 LYS A C 1
ATOM 1362 O O . LYS A 1 169 ? 8.725 -2.660 -4.616 1.00 95.06 169 LYS A O 1
ATOM 1367 N N . PHE A 1 170 ? 6.634 -3.028 -3.878 1.00 95.44 170 PHE A N 1
ATOM 1368 C CA . PHE A 1 170 ? 6.370 -1.640 -3.516 1.00 95.44 170 PHE A CA 1
ATOM 1369 C C . PHE A 1 170 ? 7.344 -1.127 -2.446 1.00 95.44 170 PHE A C 1
ATOM 1371 O O . PHE A 1 170 ? 8.068 -0.173 -2.715 1.00 95.44 170 PHE A O 1
ATOM 1378 N N . THR A 1 171 ? 7.442 -1.777 -1.284 1.00 93.81 171 THR A N 1
ATOM 1379 C CA . THR A 1 171 ? 8.293 -1.342 -0.162 1.00 93.81 171 THR A CA 1
ATOM 1380 C C . THR A 1 171 ? 9.766 -1.212 -0.565 1.00 93.81 171 THR A C 1
ATOM 1382 O O . THR A 1 171 ? 10.427 -0.234 -0.191 1.00 93.81 171 THR A O 1
ATOM 1385 N N . ASN A 1 172 ? 10.257 -2.145 -1.390 1.00 92.88 172 ASN A N 1
ATOM 1386 C CA . ASN A 1 172 ? 11.636 -2.157 -1.879 1.00 92.88 172 ASN A CA 1
ATOM 1387 C C . ASN A 1 172 ? 11.924 -1.083 -2.937 1.00 92.88 172 ASN A C 1
ATOM 1389 O O . ASN A 1 172 ? 13.027 -0.542 -2.968 1.00 92.88 172 ASN A O 1
ATOM 1393 N N . ASN A 1 173 ? 10.957 -0.773 -3.806 1.00 94.75 173 ASN A N 1
ATOM 1394 C CA . ASN A 1 173 ? 11.184 0.089 -4.970 1.00 94.75 173 ASN A CA 1
ATOM 1395 C C . ASN A 1 173 ? 10.624 1.513 -4.818 1.00 94.75 173 ASN A C 1
ATOM 1397 O O . ASN A 1 173 ? 10.881 2.367 -5.666 1.00 94.75 173 ASN A O 1
ATOM 1401 N N . THR A 1 174 ? 9.823 1.783 -3.789 1.00 95.38 174 THR A N 1
ATOM 1402 C CA . THR A 1 174 ? 9.207 3.098 -3.567 1.00 95.38 174 THR A CA 1
ATOM 1403 C C . THR A 1 174 ? 10.190 4.119 -2.992 1.00 95.38 174 THR A C 1
ATOM 1405 O O . THR A 1 174 ? 11.029 3.812 -2.133 1.00 95.38 174 THR A O 1
ATOM 1408 N N . SER A 1 175 ? 10.020 5.383 -3.385 1.00 95.12 175 SER A N 1
ATOM 1409 C CA . SER A 1 175 ? 10.647 6.513 -2.696 1.00 95.12 175 SER A CA 1
ATOM 1410 C C . SER A 1 175 ? 10.072 6.671 -1.278 1.00 95.12 175 SER A C 1
ATOM 1412 O O . SER A 1 175 ? 8.969 6.202 -0.979 1.00 95.12 175 SER A O 1
ATOM 1414 N N . LEU A 1 176 ? 10.815 7.333 -0.381 1.00 92.75 176 LEU A N 1
ATOM 1415 C CA . LEU A 1 176 ? 10.300 7.684 0.952 1.00 92.75 176 LEU A CA 1
ATOM 1416 C C . LEU A 1 176 ? 9.094 8.625 0.872 1.00 92.75 176 LEU A C 1
ATOM 1418 O O . LEU A 1 176 ? 8.188 8.526 1.692 1.00 92.75 176 LEU A O 1
ATOM 1422 N N . GLU A 1 177 ? 9.077 9.522 -0.112 1.00 93.62 177 GLU A N 1
ATOM 1423 C CA . GLU A 1 177 ? 7.963 10.441 -0.340 1.00 93.62 177 GLU A CA 1
ATOM 1424 C C . GLU A 1 177 ? 6.681 9.676 -0.676 1.00 93.62 177 GLU A C 1
ATOM 1426 O O . GLU A 1 177 ? 5.669 9.856 -0.002 1.00 93.62 177 GLU A O 1
ATOM 1431 N N . GLN A 1 178 ? 6.749 8.753 -1.636 1.00 95.75 178 GLN A N 1
ATOM 1432 C CA . GLN A 1 178 ? 5.602 7.948 -2.037 1.00 95.75 178 GLN A CA 1
ATOM 1433 C C . GLN A 1 178 ? 5.152 6.980 -0.936 1.00 95.75 178 GLN A C 1
ATOM 1435 O O . GLN A 1 178 ? 3.951 6.811 -0.726 1.00 95.75 178 GLN A O 1
ATOM 1440 N N . TRP A 1 179 ? 6.098 6.386 -0.200 1.00 94.94 179 TRP A N 1
ATOM 1441 C CA . TRP A 1 179 ? 5.795 5.563 0.974 1.00 94.94 179 TRP A CA 1
ATOM 1442 C C . TRP A 1 179 ? 4.965 6.344 1.991 1.00 94.94 179 TRP A C 1
ATOM 1444 O O . TRP A 1 179 ? 3.891 5.903 2.401 1.00 94.94 179 TRP A O 1
ATOM 1454 N N . ASN A 1 180 ? 5.449 7.532 2.360 1.00 93.25 180 ASN A N 1
ATOM 1455 C CA . ASN A 1 180 ? 4.775 8.379 3.330 1.00 93.25 180 ASN A CA 1
ATOM 1456 C C . ASN A 1 180 ? 3.407 8.826 2.815 1.00 93.25 180 ASN A C 1
ATOM 1458 O O . ASN A 1 180 ? 2.430 8.717 3.547 1.00 93.25 180 ASN A O 1
ATOM 1462 N N . ALA A 1 181 ? 3.317 9.270 1.560 1.00 93.25 181 ALA A N 1
ATOM 1463 C CA . ALA A 1 181 ? 2.068 9.733 0.967 1.00 93.25 181 ALA A CA 1
ATOM 1464 C C . ALA A 1 181 ? 1.000 8.629 0.896 1.00 93.25 181 ALA A C 1
ATOM 1466 O O . ALA A 1 181 ? -0.171 8.894 1.171 1.00 93.25 181 ALA A O 1
ATOM 1467 N N . LEU A 1 182 ? 1.385 7.390 0.558 1.00 95.62 182 LEU A N 1
ATOM 1468 C CA . LEU A 1 182 ? 0.460 6.257 0.526 1.00 95.62 182 LEU A CA 1
ATOM 1469 C C . LEU A 1 182 ? -0.122 5.997 1.915 1.00 95.62 182 LEU A C 1
ATOM 1471 O O . LEU A 1 182 ? -1.340 6.002 2.086 1.00 95.62 182 LEU A O 1
ATOM 1475 N N . TRP A 1 183 ? 0.742 5.789 2.909 1.00 93.94 183 TRP A N 1
ATOM 1476 C CA . TRP A 1 183 ? 0.293 5.408 4.243 1.00 93.94 183 TRP A CA 1
ATOM 1477 C C . TRP A 1 183 ? -0.402 6.557 4.972 1.00 93.94 183 TRP A C 1
ATOM 1479 O O . TRP A 1 183 ? -1.409 6.321 5.633 1.00 93.94 183 TRP A O 1
ATOM 1489 N N . GLN A 1 184 ? 0.023 7.809 4.780 1.00 90.88 184 GLN A N 1
ATOM 1490 C CA . GLN A 1 184 ? -0.723 8.971 5.280 1.00 90.88 184 GLN A CA 1
ATOM 1491 C C . GLN A 1 184 ? -2.154 8.981 4.747 1.00 90.88 184 GLN A C 1
ATOM 1493 O O . GLN A 1 184 ? -3.089 9.125 5.530 1.00 90.88 184 GLN A O 1
ATOM 1498 N N . LYS A 1 185 ? -2.337 8.723 3.448 1.00 92.69 185 LYS A N 1
ATOM 1499 C CA . LYS A 1 185 ? -3.665 8.641 2.832 1.00 92.69 185 LYS A CA 1
ATOM 1500 C C . LYS A 1 185 ? -4.497 7.480 3.391 1.00 92.69 185 LYS A C 1
ATOM 1502 O O . LYS A 1 185 ? -5.708 7.632 3.538 1.00 92.69 185 LYS A O 1
ATOM 1507 N N . VAL A 1 186 ? -3.868 6.350 3.745 1.00 92.25 186 VAL A N 1
ATOM 1508 C CA . VAL A 1 186 ? -4.522 5.249 4.488 1.00 92.25 186 VAL A CA 1
ATOM 1509 C C . VAL A 1 186 ? -5.045 5.739 5.833 1.00 92.25 186 VAL A C 1
ATOM 1511 O O . VAL A 1 186 ? -6.225 5.554 6.127 1.00 92.25 186 VAL A O 1
ATOM 1514 N N . GLY A 1 187 ? -4.200 6.413 6.615 1.00 87.88 187 GLY A N 1
ATOM 1515 C CA . GLY A 1 187 ? -4.593 6.995 7.898 1.00 87.88 187 GLY A CA 1
ATOM 1516 C C . GLY A 1 187 ? -5.748 7.986 7.775 1.00 87.88 187 GLY A C 1
ATOM 1517 O O . GLY A 1 187 ? -6.739 7.856 8.486 1.00 87.88 187 GLY A O 1
ATOM 1518 N N . GLU A 1 188 ? -5.648 8.923 6.830 1.00 88.00 188 GLU A N 1
ATOM 1519 C CA . GLU A 1 188 ? -6.671 9.940 6.561 1.00 88.00 188 GLU A CA 1
ATOM 1520 C C . GLU A 1 188 ? -8.024 9.309 6.215 1.00 88.00 188 GLU A C 1
ATOM 1522 O O . GLU A 1 188 ? -9.043 9.649 6.811 1.00 88.00 188 GLU A O 1
ATOM 1527 N N . LYS A 1 189 ? -8.052 8.346 5.285 1.00 88.50 189 LYS A N 1
ATOM 1528 C CA . LYS A 1 189 ? -9.310 7.713 4.859 1.00 88.50 189 LYS A CA 1
ATOM 1529 C C . LYS A 1 189 ? -9.924 6.829 5.933 1.00 88.50 189 LYS A C 1
ATOM 1531 O O . LYS A 1 189 ? -11.145 6.718 6.012 1.00 88.50 189 LYS A O 1
ATOM 1536 N N . MET A 1 190 ? -9.101 6.209 6.765 1.00 86.50 190 MET A N 1
ATOM 1537 C CA . MET A 1 190 ? -9.577 5.445 7.907 1.00 86.50 190 MET A CA 1
ATOM 1538 C C . MET A 1 190 ? -10.163 6.356 8.992 1.00 86.50 190 MET A C 1
ATOM 1540 O O . MET A 1 190 ? -11.236 6.053 9.505 1.00 86.50 190 MET A O 1
ATOM 1544 N N . GLU A 1 191 ? -9.522 7.488 9.295 1.00 84.06 191 GLU A N 1
ATOM 1545 C CA . GLU A 1 191 ? -10.049 8.502 10.219 1.00 84.06 191 GLU A CA 1
ATOM 1546 C C . GLU A 1 191 ? -11.391 9.066 9.723 1.00 84.06 191 GLU A C 1
ATOM 1548 O O . GLU A 1 191 ? -12.371 9.065 10.468 1.00 84.06 191 GLU A O 1
ATOM 1553 N N . GLU A 1 192 ? -11.478 9.442 8.441 1.00 85.50 192 GLU A N 1
ATOM 1554 C CA . GLU A 1 192 ? -12.735 9.857 7.801 1.00 85.50 192 GLU A CA 1
ATOM 1555 C C . GLU A 1 192 ? -13.832 8.789 7.964 1.00 85.50 192 GLU A C 1
ATOM 1557 O O . GLU A 1 192 ? -14.961 9.103 8.345 1.00 85.50 192 GLU A O 1
ATOM 1562 N N . ASN A 1 193 ? -13.504 7.516 7.719 1.00 83.06 193 ASN A N 1
ATOM 1563 C CA . ASN A 1 193 ? -14.453 6.411 7.847 1.00 83.06 193 ASN A CA 1
ATOM 1564 C C . ASN A 1 193 ? -14.923 6.196 9.291 1.00 83.06 193 ASN A C 1
ATOM 1566 O O . ASN A 1 193 ? -16.104 5.923 9.500 1.00 83.06 193 ASN A O 1
ATOM 1570 N N . LEU A 1 194 ? -14.041 6.330 10.285 1.00 80.94 194 LEU A N 1
ATOM 1571 C CA . LEU A 1 194 ? -14.400 6.212 11.702 1.00 80.94 194 LEU A CA 1
ATOM 1572 C C . LEU A 1 194 ? -15.320 7.349 12.149 1.00 80.94 194 LEU A C 1
ATOM 1574 O O . LEU A 1 194 ? -16.315 7.097 12.828 1.00 80.94 194 LEU A O 1
ATOM 1578 N N . ILE A 1 195 ? -15.026 8.582 11.730 1.00 79.31 195 ILE A N 1
ATOM 1579 C CA . ILE A 1 195 ? -15.867 9.752 12.012 1.00 79.31 195 ILE A CA 1
ATOM 1580 C C . ILE A 1 195 ? -17.254 9.561 11.386 1.00 79.31 195 ILE A C 1
ATOM 1582 O O . ILE A 1 195 ? -18.271 9.733 12.060 1.00 79.31 195 ILE A O 1
ATOM 1586 N N . ASN A 1 196 ? -17.305 9.135 10.122 1.00 76.19 196 ASN A N 1
ATOM 1587 C CA . ASN A 1 196 ? -18.563 8.890 9.418 1.00 76.19 196 ASN A CA 1
ATOM 1588 C C . ASN A 1 196 ? -19.358 7.732 10.040 1.00 76.19 196 ASN A C 1
ATOM 1590 O O . ASN A 1 196 ? -20.576 7.828 10.172 1.00 76.19 196 ASN A O 1
ATOM 1594 N N . ALA A 1 197 ? -18.685 6.661 10.468 1.00 67.25 197 ALA A N 1
ATOM 1595 C CA . ALA A 1 197 ? -19.316 5.528 11.143 1.00 67.25 197 ALA A CA 1
ATOM 1596 C C . ALA A 1 197 ? -19.825 5.876 12.553 1.00 67.25 197 ALA A C 1
ATOM 1598 O O . ALA A 1 197 ? -20.816 5.303 12.992 1.00 67.25 197 ALA A O 1
ATOM 1599 N N . GLY A 1 198 ? -19.183 6.821 13.249 1.00 54.16 198 GLY A N 1
ATOM 1600 C CA . GLY A 1 198 ? -19.639 7.341 14.543 1.00 54.16 198 GLY A CA 1
ATOM 1601 C C . GLY A 1 198 ? -20.781 8.363 14.449 1.00 54.16 198 GLY A C 1
ATOM 1602 O O . GLY A 1 198 ? -21.479 8.584 15.436 1.00 54.16 198 GLY A O 1
ATOM 1603 N N . GLY A 1 199 ? -20.988 8.978 13.277 1.00 38.94 199 GLY A N 1
ATOM 1604 C CA . GLY A 1 199 ? -22.100 9.897 12.992 1.00 38.94 199 GLY A CA 1
ATOM 1605 C C . GLY A 1 199 ? -23.295 9.252 12.280 1.00 38.94 199 GLY A C 1
ATOM 1606 O O . GLY A 1 199 ? -24.388 9.818 12.275 1.00 38.94 199 GLY A O 1
ATOM 1607 N N . ALA A 1 200 ? -23.113 8.068 11.694 1.00 34.66 200 ALA A N 1
ATOM 1608 C CA . ALA A 1 200 ? -24.172 7.301 11.058 1.00 34.66 200 ALA A CA 1
ATOM 1609 C C . ALA A 1 200 ? -24.761 6.293 12.051 1.00 34.66 200 ALA A C 1
ATOM 1611 O O . ALA A 1 200 ? -24.129 5.300 12.410 1.00 34.66 200 ALA A O 1
ATOM 1612 N N . THR A 1 201 ? -26.006 6.523 12.468 1.00 30.45 201 THR A N 1
ATOM 1613 C CA . THR A 1 201 ? -26.827 5.467 13.066 1.00 30.45 201 THR A CA 1
ATOM 1614 C C . THR A 1 201 ? -27.005 4.383 11.999 1.00 30.45 201 THR A C 1
ATOM 1616 O O . THR A 1 201 ? -27.663 4.626 10.987 1.00 30.45 201 THR A O 1
ATOM 1619 N N . ARG A 1 202 ? -26.347 3.232 12.173 1.00 35.72 202 ARG A N 1
ATOM 1620 C CA . ARG A 1 202 ? -26.713 2.008 11.450 1.00 35.72 202 ARG A CA 1
ATOM 1621 C C . ARG A 1 202 ? -28.045 1.485 11.964 1.00 35.72 202 ARG A C 1
ATOM 1623 O O . ARG A 1 202 ? -28.245 1.537 13.198 1.00 35.72 202 ARG A O 1
#

InterPro domains:
  IPR054220 Protein of unknown function DUF6940 [PF22086] (73-194)

Radius of gyration: 23.59 Å; chains: 1; bounding box: 41×60×91 Å

Sequence (202 aa):
EKLGFGSENQEEKPVKKDDITENEELKNNQTLTSSERQTRLQQNQQKLDQIQSIFNSKDTQQQPTNNNFPTVKDKNFLRTFRDELNGASAEFPAYFWECIPVSSNTIDKEFEFVLVNSGALNNIRQDYSSFQEHFRKSNDGQAVSFSSFSGDTLIVPVPQGADYKNITKFTNNTSLEQWNALWQKVGEKMEENLINAGGATR

pLDDT: mean 71.53, std 23.68, range [29.08, 96.88]

Organism: NCBI:txid144679

Secondary structure (DSSP, 8-state):
----------------TTTTSHHHHHHHTTS--HHHHHHHHHHHHHHHHHHHHHHHTT-SS----S--S--TT-HHHHHHHHHHHHHHTTT-SSEEEEEPPP-TTTTTSPP-EEEEE-THHHHPPP--GGGHHHHTT-SSSSEEEEE-TTSPEEEEEPP-SS--SSHHHHHHH--HHHHHHHHHHHHHHHHHHHHHHHHS--